Protein AF-A0A349DTR2-F1 (afdb_monomer)

pLDDT: mean 86.49, std 11.08, range [47.5, 97.25]

Sequence (179 aa):
MPYFCAQIISPNYLDILLISGIIHCVIIAALLLWTGQKGWESRLLSLAIFLFGLHQTWNILYDLNFNQVYPFLFKIPFSYNLAIGPLLFFYVQGITNIRFTWHLKDWIHFLPVLIAFVVQLVIHNFTPINSQDYKSPIYVFFVAGELLLTILSIAFYLQKAIRLVAQHDQWVLGNYSYT

Radius of gyration: 20.02 Å; Cα contacts (8 Å, |Δi|>4): 169; chains: 1; bounding box: 58×29×59 Å

Solvent-accessible surface area (backbone atoms only — not comparable to full-atom values): 9720 Å² total; per-residue (Å²): 124,78,75,63,66,73,64,42,54,81,76,51,75,66,48,53,53,50,53,52,50,31,52,50,24,47,52,51,20,52,45,32,62,68,72,34,66,94,55,67,29,35,49,31,46,18,49,40,38,33,46,54,25,48,34,52,46,53,60,50,39,55,73,32,35,40,53,78,79,44,38,74,65,65,38,56,75,48,76,52,65,52,45,44,18,53,28,53,27,51,22,47,44,37,75,63,31,93,82,62,72,95,52,81,73,63,55,60,71,45,46,67,37,53,52,53,45,51,52,45,35,48,54,40,65,76,44,61,82,87,53,67,58,83,72,35,69,67,48,46,52,47,52,54,51,51,50,53,51,23,52,53,39,32,53,57,27,49,55,52,33,53,53,49,52,56,53,38,53,53,51,50,51,75,75,62,72,86,124

Structure (mmCIF, N/CA/C/O backbone):
data_AF-A0A349DTR2-F1
#
_entry.id   AF-A0A349DTR2-F1
#
loop_
_atom_site.group_PDB
_atom_site.id
_atom_site.type_symbol
_atom_site.label_atom_id
_atom_site.label_alt_id
_atom_site.label_comp_id
_atom_site.label_asym_id
_atom_site.label_entity_id
_atom_site.label_seq_id
_atom_site.pdbx_PDB_ins_code
_atom_site.Cartn_x
_atom_site.Cartn_y
_atom_site.Cartn_z
_atom_site.occupancy
_atom_site.B_iso_or_equiv
_atom_site.auth_seq_id
_atom_site.auth_comp_id
_atom_site.auth_asym_id
_atom_site.auth_atom_id
_atom_site.pdbx_PDB_model_num
ATOM 1 N N . MET A 1 1 ? 33.549 -7.109 -10.462 1.00 48.16 1 MET A N 1
ATOM 2 C CA . MET A 1 1 ? 32.836 -6.206 -9.532 1.00 48.16 1 MET A CA 1
ATOM 3 C C . MET A 1 1 ? 32.926 -4.693 -9.818 1.00 48.16 1 MET A C 1
ATOM 5 O O . MET A 1 1 ? 32.089 -4.010 -9.251 1.00 48.16 1 MET A O 1
ATOM 9 N N . PRO A 1 2 ? 33.789 -4.123 -10.697 1.00 47.50 2 PRO A N 1
ATOM 10 C CA . PRO A 1 2 ? 33.757 -2.670 -10.956 1.00 47.50 2 PRO A CA 1
ATOM 11 C C . PRO A 1 2 ? 32.678 -2.237 -11.973 1.00 47.50 2 PRO A C 1
ATOM 13 O O . PRO A 1 2 ? 32.292 -1.078 -11.999 1.00 47.50 2 PRO A O 1
ATOM 16 N N . TYR A 1 3 ? 32.136 -3.167 -12.768 1.00 48.16 3 TYR A N 1
ATOM 17 C CA . TYR A 1 3 ? 31.076 -2.890 -13.753 1.00 48.16 3 TYR A CA 1
ATOM 18 C C . TYR A 1 3 ? 29.667 -2.760 -13.150 1.00 48.16 3 TYR A C 1
ATOM 20 O O . TYR A 1 3 ? 28.740 -2.373 -13.849 1.00 48.16 3 TYR A O 1
ATOM 28 N N . PHE A 1 4 ? 29.503 -3.087 -11.864 1.00 50.97 4 PHE A N 1
ATOM 29 C CA . PHE A 1 4 ? 28.204 -3.098 -11.188 1.00 50.97 4 PHE A CA 1
ATOM 30 C C . PHE A 1 4 ? 27.721 -1.684 -10.829 1.00 50.97 4 PHE A C 1
ATOM 32 O O . PHE A 1 4 ? 26.583 -1.327 -11.104 1.00 50.97 4 PHE A O 1
ATOM 39 N N . CYS A 1 5 ? 28.615 -0.845 -10.294 1.00 52.16 5 CYS A N 1
ATOM 40 C CA . CYS A 1 5 ? 28.292 0.544 -9.957 1.00 52.16 5 CYS A CA 1
ATOM 41 C C . CYS A 1 5 ? 28.292 1.486 -11.171 1.00 52.16 5 CYS A C 1
ATOM 43 O O . CYS A 1 5 ? 27.835 2.612 -11.050 1.00 52.16 5 CYS A O 1
ATOM 45 N N . ALA A 1 6 ? 28.804 1.054 -12.32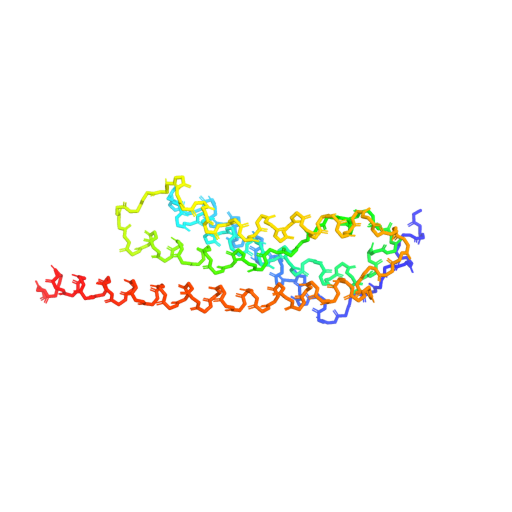9 1.00 56.78 6 ALA A N 1
ATOM 46 C CA . ALA A 1 6 ? 28.905 1.905 -13.517 1.00 56.78 6 ALA A CA 1
ATOM 47 C C . ALA A 1 6 ? 27.564 2.094 -14.256 1.00 56.78 6 ALA A C 1
ATOM 49 O O . ALA A 1 6 ? 27.445 3.011 -15.062 1.00 56.78 6 ALA A O 1
ATOM 50 N N . GLN A 1 7 ? 26.575 1.227 -14.006 1.00 60.22 7 GLN A N 1
ATOM 51 C CA . GLN A 1 7 ? 25.249 1.283 -14.641 1.00 60.22 7 GLN A CA 1
ATOM 52 C C . GLN A 1 7 ? 24.162 1.889 -13.739 1.00 60.22 7 GLN A C 1
ATOM 54 O O . GLN A 1 7 ? 23.104 2.267 -14.234 1.00 60.22 7 GLN A O 1
ATOM 59 N N . ILE A 1 8 ? 24.424 1.996 -12.432 1.00 68.12 8 ILE A N 1
ATOM 60 C CA . ILE A 1 8 ? 23.515 2.609 -11.460 1.00 68.12 8 ILE A CA 1
ATOM 61 C C . ILE A 1 8 ? 23.819 4.106 -11.412 1.00 68.12 8 ILE A C 1
ATOM 63 O O . ILE A 1 8 ? 24.964 4.507 -11.203 1.00 68.12 8 ILE A O 1
ATOM 67 N N . ILE A 1 9 ? 22.797 4.936 -11.612 1.00 75.44 9 ILE A N 1
ATOM 68 C CA . ILE A 1 9 ? 22.945 6.393 -11.524 1.00 75.44 9 ILE A CA 1
ATOM 69 C C . ILE A 1 9 ? 23.138 6.791 -10.055 1.00 75.44 9 ILE A C 1
ATOM 71 O O . ILE A 1 9 ? 22.528 6.215 -9.155 1.00 75.44 9 ILE A O 1
ATOM 75 N N . SER A 1 10 ? 23.995 7.782 -9.797 1.00 80.69 10 SER A N 1
ATOM 76 C CA . SER A 1 10 ? 24.119 8.372 -8.463 1.00 80.69 10 SER A CA 1
ATOM 77 C C . SER A 1 10 ? 22.795 9.030 -8.049 1.00 80.69 10 SER A C 1
ATOM 79 O O . SER A 1 10 ? 22.304 9.865 -8.813 1.00 80.69 10 SER A O 1
ATOM 81 N N . PRO A 1 11 ? 22.249 8.726 -6.859 1.00 83.44 11 PRO A N 1
ATOM 82 C CA . PRO A 1 11 ? 20.949 9.237 -6.442 1.00 83.44 11 PRO A CA 1
ATOM 83 C C . PRO A 1 11 ? 20.949 10.764 -6.396 1.00 83.44 11 PRO A C 1
ATOM 85 O O . PRO A 1 11 ? 21.876 11.390 -5.871 1.00 83.44 11 PRO A O 1
ATOM 88 N N . ASN A 1 12 ? 19.897 11.361 -6.943 1.00 88.50 12 ASN A N 1
ATOM 89 C CA . ASN A 1 12 ? 19.659 12.793 -6.850 1.00 88.50 12 ASN A CA 1
ATOM 90 C C . ASN A 1 12 ? 19.052 13.152 -5.471 1.00 88.50 12 ASN A C 1
ATOM 92 O O . ASN A 1 12 ? 18.803 12.296 -4.621 1.00 88.50 12 ASN A O 1
ATOM 96 N N . TYR A 1 13 ? 18.822 14.442 -5.211 1.00 89.94 13 TYR A N 1
ATOM 97 C CA . TYR A 1 13 ? 18.253 14.880 -3.929 1.00 89.94 13 TYR A CA 1
ATOM 98 C C . TYR A 1 13 ? 16.858 14.287 -3.657 1.00 89.94 13 TYR A C 1
ATOM 100 O O . TYR A 1 13 ? 16.551 13.922 -2.522 1.00 89.94 13 TYR A O 1
ATOM 108 N N . LEU A 1 14 ? 16.025 14.161 -4.693 1.00 89.12 14 LEU A N 1
ATOM 109 C CA . LEU A 1 14 ? 14.683 13.594 -4.593 1.00 89.12 14 LEU A CA 1
ATOM 110 C C . LEU A 1 14 ? 14.737 12.091 -4.285 1.00 89.12 14 LEU A C 1
ATOM 112 O O . LEU A 1 14 ? 13.991 11.636 -3.421 1.00 89.12 14 LEU A O 1
ATOM 116 N N . ASP A 1 15 ? 15.670 11.349 -4.881 1.00 90.25 15 ASP A N 1
ATOM 117 C CA . ASP A 1 15 ? 15.902 9.934 -4.567 1.00 90.25 15 ASP A CA 1
ATOM 118 C C . ASP A 1 15 ? 16.259 9.738 -3.102 1.00 90.25 15 ASP A C 1
ATOM 120 O O . ASP A 1 15 ? 15.704 8.869 -2.435 1.00 90.25 15 ASP A O 1
ATOM 124 N N . ILE A 1 16 ? 17.153 10.571 -2.564 1.00 91.81 16 ILE A N 1
ATOM 125 C CA . ILE A 1 16 ? 17.555 10.494 -1.155 1.00 91.81 16 ILE A CA 1
ATOM 126 C C . ILE A 1 16 ? 16.345 10.730 -0.240 1.00 91.81 16 ILE A C 1
ATOM 128 O O . ILE A 1 16 ? 16.169 10.008 0.748 1.00 91.81 16 ILE A O 1
ATOM 132 N N . LEU A 1 17 ? 15.486 11.700 -0.573 1.00 92.19 17 LEU A N 1
ATOM 133 C CA . LEU A 1 17 ? 14.246 11.944 0.166 1.00 92.19 17 LEU A CA 1
ATOM 134 C C . LEU A 1 17 ? 13.289 10.750 0.087 1.00 92.19 17 LEU A C 1
ATOM 136 O O . LEU A 1 17 ? 12.743 10.344 1.115 1.00 92.19 17 LEU A O 1
ATOM 140 N N . LEU A 1 18 ? 13.103 10.164 -1.098 1.00 92.06 18 LEU A N 1
ATOM 141 C CA . LEU A 1 18 ? 12.231 9.003 -1.280 1.00 92.06 18 LEU A CA 1
ATOM 142 C C . LEU A 1 18 ? 12.768 7.770 -0.544 1.00 92.06 18 LEU A C 1
ATOM 144 O O . LEU A 1 18 ? 12.001 7.107 0.153 1.00 92.06 18 LEU A O 1
ATOM 148 N N . ILE A 1 19 ? 14.074 7.494 -0.621 1.00 93.62 19 ILE A N 1
ATOM 149 C CA . ILE A 1 19 ? 14.727 6.393 0.106 1.00 93.62 19 ILE A CA 1
ATOM 150 C C . ILE A 1 19 ? 14.505 6.575 1.608 1.00 93.62 19 ILE A C 1
ATOM 152 O O . ILE A 1 19 ? 14.069 5.644 2.287 1.00 93.62 19 ILE A O 1
ATOM 156 N N . SER A 1 20 ? 14.748 7.782 2.127 1.00 94.62 20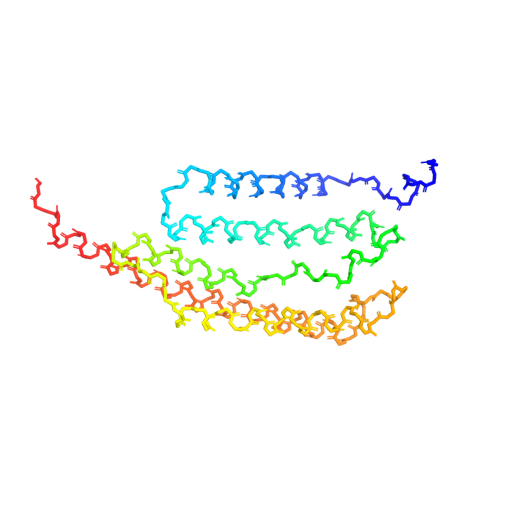 SER A N 1
ATOM 157 C CA . SER A 1 20 ? 14.486 8.105 3.531 1.00 94.62 20 SER A CA 1
ATOM 158 C C . SER A 1 20 ? 13.018 7.864 3.893 1.00 94.62 20 SER A C 1
ATOM 160 O O . SER A 1 20 ? 12.729 7.214 4.898 1.00 94.62 20 SER A O 1
ATOM 162 N N . GLY A 1 21 ? 12.076 8.308 3.057 1.00 95.00 21 GLY A N 1
ATOM 163 C CA . GLY A 1 21 ? 10.642 8.087 3.260 1.00 95.00 21 GLY A CA 1
ATOM 164 C C . GLY A 1 21 ? 10.256 6.605 3.310 1.00 95.00 21 GLY A C 1
ATOM 165 O O . GLY A 1 21 ? 9.510 6.196 4.200 1.00 95.00 21 GLY A O 1
ATOM 166 N N . ILE A 1 22 ? 10.803 5.779 2.415 1.00 95.19 22 ILE A N 1
ATOM 167 C CA . ILE A 1 22 ? 10.574 4.325 2.413 1.00 95.19 22 ILE A CA 1
ATOM 168 C C . ILE A 1 22 ? 11.113 3.692 3.693 1.00 95.19 22 ILE A C 1
ATOM 170 O O . ILE A 1 22 ? 10.409 2.900 4.319 1.00 95.19 22 ILE A O 1
ATOM 174 N N . ILE A 1 23 ? 12.322 4.071 4.119 1.00 96.12 23 ILE A N 1
ATOM 175 C CA . ILE A 1 23 ? 12.911 3.588 5.375 1.00 96.12 23 ILE A CA 1
ATOM 176 C C . ILE A 1 23 ? 11.986 3.920 6.553 1.00 96.12 23 ILE A C 1
ATOM 178 O O . ILE A 1 23 ? 11.682 3.036 7.354 1.00 96.12 23 ILE A O 1
ATOM 182 N N . HIS A 1 24 ? 11.466 5.149 6.629 1.00 96.12 24 HIS A N 1
ATOM 183 C CA . HIS A 1 24 ? 10.505 5.533 7.668 1.00 96.12 24 HIS A CA 1
ATOM 184 C C . HIS A 1 24 ? 9.217 4.705 7.603 1.00 96.12 24 HIS A C 1
ATOM 186 O O . HIS A 1 24 ? 8.746 4.246 8.642 1.00 96.12 24 HIS A O 1
ATOM 192 N N . CYS A 1 25 ? 8.669 4.456 6.409 1.00 95.88 25 CYS A N 1
ATOM 193 C CA . CYS A 1 25 ? 7.479 3.615 6.250 1.00 95.88 25 CYS A CA 1
ATOM 194 C C . CYS A 1 25 ? 7.719 2.198 6.785 1.00 95.88 25 CYS A C 1
ATOM 196 O O . CYS A 1 25 ? 6.901 1.681 7.543 1.00 95.88 25 CYS A O 1
ATOM 198 N N . VAL A 1 26 ? 8.855 1.584 6.442 1.00 95.75 26 VAL A N 1
ATOM 199 C CA . VAL A 1 26 ? 9.213 0.233 6.904 1.00 95.75 26 VAL A CA 1
ATOM 200 C C . VAL A 1 26 ? 9.402 0.201 8.419 1.00 95.75 26 VAL A C 1
ATOM 202 O O . VAL A 1 26 ? 8.868 -0.691 9.076 1.00 95.75 26 VAL A O 1
ATOM 205 N N . ILE A 1 27 ? 10.107 1.183 8.988 1.00 96.38 27 ILE A N 1
ATOM 206 C CA . ILE A 1 27 ? 10.320 1.276 10.439 1.00 96.38 27 ILE A CA 1
ATOM 207 C C . ILE A 1 27 ? 8.985 1.433 11.167 1.00 96.38 27 ILE A C 1
ATOM 209 O O . ILE A 1 27 ? 8.715 0.689 12.105 1.00 96.38 27 ILE A O 1
ATOM 213 N N . ILE A 1 28 ? 8.127 2.358 10.732 1.00 94.81 28 ILE A N 1
ATOM 214 C CA . ILE A 1 28 ? 6.824 2.603 11.364 1.00 94.81 28 ILE A CA 1
ATOM 215 C C . ILE A 1 28 ? 5.930 1.366 11.250 1.00 94.81 28 ILE A C 1
ATOM 217 O O . ILE A 1 28 ? 5.320 0.964 12.240 1.00 94.81 28 ILE A O 1
ATOM 221 N N . ALA A 1 29 ? 5.880 0.727 10.080 1.00 94.94 29 ALA A N 1
ATOM 222 C CA . ALA A 1 29 ? 5.120 -0.502 9.885 1.00 94.94 29 ALA A CA 1
ATOM 223 C C . ALA A 1 29 ? 5.615 -1.631 10.808 1.00 94.94 29 ALA A C 1
ATOM 225 O O . ALA A 1 29 ? 4.801 -2.301 11.448 1.00 94.94 29 ALA A O 1
ATOM 226 N N . ALA A 1 30 ? 6.933 -1.813 10.930 1.00 94.56 30 ALA A N 1
ATOM 227 C CA . ALA A 1 30 ? 7.531 -2.810 11.815 1.00 94.56 30 ALA A CA 1
ATOM 228 C C . ALA A 1 30 ? 7.257 -2.507 13.295 1.00 94.56 30 ALA A C 1
ATOM 230 O O . ALA A 1 30 ? 6.870 -3.404 14.046 1.00 94.56 30 ALA A O 1
ATOM 231 N N . LEU A 1 31 ? 7.394 -1.243 13.705 1.00 93.31 31 LEU A N 1
ATOM 232 C CA . LEU A 1 31 ? 7.072 -0.801 15.059 1.00 93.31 31 LEU A CA 1
ATOM 233 C C . LEU A 1 31 ? 5.603 -1.063 15.379 1.00 93.31 31 LEU A C 1
ATOM 235 O O . LEU A 1 31 ? 5.333 -1.682 16.396 1.00 93.31 31 LEU A O 1
ATOM 239 N N . LEU A 1 32 ? 4.666 -0.695 14.501 1.00 91.81 32 LEU A N 1
ATOM 240 C CA . LEU A 1 32 ? 3.233 -0.959 14.686 1.00 91.81 32 LEU A CA 1
ATOM 241 C C . LEU A 1 32 ? 2.906 -2.451 14.821 1.00 91.81 32 LEU A C 1
ATOM 243 O O . LEU A 1 32 ? 1.992 -2.801 15.563 1.00 91.81 32 LEU A O 1
ATOM 247 N N . LEU A 1 33 ? 3.635 -3.337 14.135 1.00 90.94 33 LEU A N 1
ATOM 248 C CA . LEU A 1 33 ? 3.446 -4.786 14.281 1.00 90.94 33 LEU A CA 1
ATOM 249 C C . LEU A 1 33 ? 4.002 -5.325 15.597 1.00 90.94 33 LEU A C 1
ATOM 251 O O . LEU A 1 33 ? 3.454 -6.287 16.132 1.00 90.94 33 LEU A O 1
ATOM 255 N N . TRP A 1 34 ? 5.079 -4.729 16.108 1.00 89.62 34 TRP A N 1
ATOM 256 C CA . TRP A 1 34 ? 5.699 -5.153 17.360 1.00 89.62 34 TRP A CA 1
ATOM 257 C C . TRP A 1 34 ? 4.969 -4.568 18.575 1.00 89.62 34 TRP A C 1
ATOM 259 O O . TRP A 1 34 ? 4.612 -5.296 19.499 1.00 89.62 34 TRP A O 1
ATOM 269 N N . THR A 1 35 ? 4.750 -3.256 18.589 1.00 85.38 35 THR A N 1
ATOM 270 C CA . THR A 1 35 ? 4.208 -2.513 19.734 1.00 85.38 35 THR A CA 1
ATOM 271 C C . THR A 1 35 ? 2.690 -2.418 19.725 1.00 85.38 35 THR A C 1
ATOM 273 O O . THR A 1 35 ? 2.099 -2.133 20.767 1.00 85.38 35 THR A O 1
ATOM 276 N N . GLY A 1 36 ? 2.052 -2.650 18.574 1.00 69.56 36 GLY A N 1
ATOM 277 C CA . GLY A 1 36 ? 0.604 -2.611 18.450 1.00 69.56 36 GLY A CA 1
ATOM 278 C C . GLY A 1 36 ? -0.059 -3.582 19.418 1.00 69.56 36 GLY A C 1
ATOM 279 O O . GLY A 1 36 ? 0.395 -4.715 19.610 1.00 69.56 36 GLY A O 1
ATOM 280 N N . GLN A 1 37 ? -1.172 -3.150 20.015 1.00 68.12 37 GLN A N 1
ATOM 281 C CA . GLN A 1 37 ? -2.067 -4.096 20.671 1.00 68.12 37 GLN A CA 1
ATOM 282 C C . GLN A 1 37 ? -2.419 -5.186 19.646 1.00 68.12 37 GLN A C 1
ATOM 284 O O . GLN A 1 37 ? -2.544 -4.905 18.456 1.00 68.12 37 GLN A O 1
ATOM 289 N N . LYS A 1 38 ? -2.517 -6.452 20.076 1.00 69.31 38 LYS A N 1
ATOM 290 C CA . LYS A 1 38 ? -2.596 -7.631 19.181 1.00 69.31 38 LYS A CA 1
ATOM 291 C C . LYS A 1 38 ? -3.837 -7.675 18.259 1.00 69.31 38 LYS A C 1
ATOM 293 O O . LYS A 1 38 ? -4.057 -8.707 17.620 1.00 69.31 38 LYS A O 1
ATOM 298 N N . GLY A 1 39 ? -4.635 -6.611 18.203 1.00 82.75 39 GLY A N 1
ATOM 299 C CA . GLY A 1 39 ? -5.815 -6.470 17.367 1.00 82.75 39 GLY A CA 1
ATOM 300 C C . GLY A 1 39 ? -5.510 -6.316 15.876 1.00 82.75 39 GLY A C 1
ATOM 301 O O . GLY A 1 39 ? -4.362 -6.239 15.423 1.00 82.75 39 GLY A O 1
ATOM 302 N N . TRP A 1 40 ? -6.580 -6.344 15.087 1.00 85.75 40 TRP A N 1
ATOM 303 C CA . TRP A 1 40 ? -6.514 -6.287 13.627 1.00 85.75 40 TRP A CA 1
ATOM 304 C C . TRP A 1 40 ? -6.224 -4.873 13.126 1.00 85.75 40 TRP A C 1
ATOM 306 O O . TRP A 1 40 ? -5.548 -4.710 12.117 1.00 85.75 40 TRP A O 1
ATOM 316 N N . GLU A 1 41 ? -6.650 -3.854 13.860 1.00 88.38 41 GLU A N 1
ATOM 317 C CA . GLU A 1 41 ? -6.465 -2.438 13.565 1.00 88.38 41 GLU A CA 1
ATOM 318 C C . GLU A 1 41 ? -4.989 -2.062 13.371 1.00 88.38 41 GLU A C 1
ATOM 320 O O . GLU A 1 41 ? -4.622 -1.551 12.311 1.00 88.38 41 GLU A O 1
ATOM 325 N N . SER A 1 42 ? -4.106 -2.388 14.323 1.00 88.94 42 SER A N 1
ATOM 326 C CA . SER A 1 42 ? -2.674 -2.078 14.206 1.00 88.94 42 SER A CA 1
ATOM 327 C C . SER A 1 42 ? -2.015 -2.817 13.039 1.00 88.94 42 SER A C 1
ATOM 329 O O . SER A 1 42 ? -1.147 -2.262 12.364 1.00 88.94 42 SER A O 1
ATOM 331 N N . ARG A 1 43 ? -2.462 -4.046 12.747 1.00 91.00 43 ARG A N 1
ATOM 332 C CA . ARG A 1 43 ? -1.961 -4.842 11.615 1.00 91.00 43 ARG A CA 1
ATOM 333 C C . ARG A 1 43 ? -2.381 -4.251 10.273 1.00 91.00 43 ARG A C 1
ATOM 335 O O . ARG A 1 43 ? -1.565 -4.198 9.360 1.00 91.00 43 ARG A O 1
ATOM 342 N N . LEU A 1 44 ? -3.625 -3.789 10.158 1.00 92.31 44 LEU A N 1
ATOM 343 C CA . LEU A 1 44 ? -4.160 -3.183 8.937 1.00 92.31 44 LEU A CA 1
ATOM 344 C C . LEU A 1 44 ? -3.482 -1.849 8.630 1.00 92.31 44 LEU A C 1
ATOM 346 O O . LEU A 1 44 ? -3.101 -1.611 7.485 1.00 92.31 44 LEU A O 1
ATOM 350 N N . LEU A 1 45 ? -3.275 -1.011 9.651 1.00 93.44 45 LEU A N 1
ATOM 351 C CA . LEU A 1 45 ? -2.549 0.247 9.488 1.00 93.44 45 LEU A CA 1
ATOM 352 C C . LEU A 1 45 ? -1.085 0.004 9.115 1.00 93.44 45 LEU A C 1
ATOM 354 O O . LEU A 1 45 ? -0.576 0.638 8.193 1.00 93.44 45 LEU A O 1
ATOM 358 N N . SER A 1 46 ? -0.419 -0.938 9.790 1.00 94.44 46 SER A N 1
ATOM 359 C CA . SER A 1 46 ? 0.947 -1.322 9.433 1.00 94.44 46 SER A CA 1
ATOM 360 C C . SER A 1 46 ? 1.035 -1.789 7.980 1.00 94.44 46 SER A C 1
ATOM 362 O O . SER A 1 46 ? 1.889 -1.314 7.232 1.00 94.44 46 SER A O 1
ATOM 364 N N . LEU A 1 47 ? 0.109 -2.652 7.550 1.00 94.31 47 LEU A N 1
ATOM 365 C CA . LEU A 1 47 ? 0.060 -3.133 6.176 1.00 94.31 47 LEU A CA 1
ATOM 366 C C . LEU A 1 47 ? -0.158 -1.985 5.181 1.00 94.31 47 LEU A C 1
ATOM 368 O O . LEU A 1 47 ? 0.517 -1.950 4.159 1.00 94.31 47 LEU A O 1
ATOM 372 N N . ALA A 1 48 ? -1.032 -1.020 5.478 1.00 93.75 48 ALA A N 1
ATOM 373 C CA . ALA A 1 48 ? -1.237 0.151 4.622 1.00 93.75 48 ALA A CA 1
ATOM 374 C C . ALA A 1 48 ? 0.048 0.976 4.448 1.00 93.75 48 ALA A C 1
ATOM 376 O O . ALA A 1 48 ? 0.418 1.313 3.323 1.00 93.75 48 ALA A O 1
ATOM 377 N N . ILE A 1 49 ? 0.749 1.262 5.550 1.00 94.56 49 ILE A N 1
ATOM 378 C CA . ILE A 1 49 ? 2.006 2.026 5.539 1.00 94.56 49 ILE A CA 1
ATOM 379 C C . ILE A 1 49 ? 3.098 1.255 4.791 1.00 94.56 49 ILE A C 1
ATOM 381 O O . ILE A 1 49 ? 3.823 1.828 3.977 1.00 94.56 49 ILE A O 1
ATOM 385 N N . PHE A 1 50 ? 3.191 -0.054 5.024 1.00 94.62 50 PHE A N 1
ATOM 386 C CA . PHE A 1 50 ? 4.149 -0.911 4.338 1.00 94.62 50 PHE A CA 1
ATOM 387 C C . PHE A 1 50 ? 3.896 -0.952 2.830 1.00 94.62 50 PHE A C 1
ATOM 389 O O . PHE A 1 50 ? 4.825 -0.739 2.057 1.00 94.62 50 PHE A O 1
ATOM 396 N N . LEU A 1 51 ? 2.647 -1.164 2.399 1.00 93.25 51 LEU A N 1
ATOM 397 C CA . LEU A 1 51 ? 2.286 -1.184 0.979 1.00 93.25 51 LEU A CA 1
ATOM 398 C C . LEU A 1 51 ? 2.539 0.166 0.301 1.00 93.25 51 LEU A C 1
ATOM 400 O O . LEU A 1 51 ? 2.968 0.191 -0.851 1.00 93.25 51 LEU A O 1
ATOM 404 N N . PHE A 1 52 ? 2.337 1.279 1.012 1.00 91.50 52 PHE A N 1
ATOM 405 C CA . PHE A 1 52 ? 2.687 2.604 0.505 1.00 91.50 52 PHE A CA 1
ATOM 406 C C . PHE A 1 52 ? 4.198 2.741 0.264 1.00 91.50 52 PHE A C 1
ATOM 408 O O . PHE A 1 52 ? 4.609 3.129 -0.828 1.00 91.50 52 PHE A O 1
ATOM 415 N N . GLY A 1 53 ? 5.038 2.365 1.236 1.00 92.50 53 GLY A N 1
ATOM 416 C CA . GLY A 1 53 ? 6.499 2.375 1.066 1.00 92.50 53 GLY A CA 1
ATOM 417 C C . GLY A 1 53 ? 6.979 1.408 -0.025 1.00 92.50 53 GLY A C 1
ATOM 418 O O . GLY A 1 53 ? 7.856 1.736 -0.827 1.00 92.50 53 GLY A O 1
ATOM 419 N N . LEU A 1 54 ? 6.351 0.235 -0.110 1.00 91.06 54 LEU A N 1
ATOM 420 C CA . LEU A 1 54 ? 6.624 -0.766 -1.136 1.00 91.06 54 LEU A CA 1
ATOM 421 C C . LEU A 1 54 ? 6.313 -0.231 -2.542 1.00 91.06 54 LEU A C 1
ATOM 423 O O . LEU A 1 54 ? 7.110 -0.424 -3.455 1.00 91.06 54 LEU A O 1
ATOM 427 N N . HIS A 1 55 ? 5.214 0.511 -2.704 1.00 89.69 55 HIS A N 1
ATOM 428 C CA . HIS A 1 55 ? 4.878 1.163 -3.968 1.00 89.69 55 HIS A CA 1
ATOM 429 C C . HIS A 1 55 ? 5.930 2.195 -4.390 1.00 89.69 55 HIS A C 1
ATOM 431 O O . HIS A 1 55 ? 6.355 2.204 -5.545 1.00 89.69 55 HIS A O 1
ATOM 437 N N . GLN A 1 56 ? 6.422 3.011 -3.452 1.00 89.88 56 GLN A N 1
ATOM 438 C CA . GLN A 1 56 ? 7.464 4.000 -3.755 1.00 89.88 56 GLN A CA 1
ATOM 439 C C . GLN A 1 56 ? 8.803 3.366 -4.144 1.00 89.88 56 GLN A C 1
ATOM 441 O O . GLN A 1 56 ? 9.579 3.978 -4.877 1.00 89.88 56 GLN A O 1
ATOM 446 N N . THR A 1 57 ? 9.062 2.127 -3.715 1.00 89.31 57 THR A N 1
ATOM 447 C CA . THR A 1 57 ? 10.290 1.400 -4.075 1.00 89.31 57 THR A CA 1
ATOM 448 C C . THR A 1 57 ? 10.417 1.259 -5.592 1.00 89.31 57 THR A C 1
ATOM 450 O O . THR A 1 57 ? 11.506 1.408 -6.135 1.00 89.31 57 THR A O 1
ATOM 453 N N . TRP A 1 58 ? 9.301 1.060 -6.296 1.00 86.00 58 TRP A N 1
ATOM 454 C CA . TRP A 1 58 ? 9.281 0.950 -7.753 1.00 86.00 58 TRP A CA 1
ATOM 455 C C . TRP A 1 58 ? 9.806 2.202 -8.463 1.00 86.00 58 TRP A C 1
ATOM 457 O O . TRP A 1 58 ? 10.597 2.094 -9.399 1.00 86.00 58 TRP A O 1
ATOM 467 N N . ASN A 1 59 ? 9.406 3.384 -7.985 1.00 83.69 59 ASN A N 1
ATOM 468 C CA . ASN A 1 59 ? 9.814 4.665 -8.562 1.00 83.69 59 ASN A CA 1
ATOM 469 C C . ASN A 1 59 ? 11.333 4.854 -8.454 1.00 83.69 59 ASN A C 1
ATOM 471 O O . ASN A 1 59 ? 11.980 5.208 -9.434 1.00 83.69 59 ASN A O 1
ATOM 475 N N . ILE A 1 60 ? 11.906 4.521 -7.294 1.00 88.56 60 ILE A N 1
ATOM 476 C CA . ILE A 1 60 ? 13.351 4.633 -7.047 1.00 88.56 60 ILE A CA 1
ATOM 477 C C . ILE A 1 60 ? 14.136 3.608 -7.862 1.00 88.56 60 ILE A C 1
ATOM 479 O O . ILE A 1 60 ? 15.174 3.930 -8.435 1.00 88.56 60 ILE A O 1
ATOM 483 N N . LEU A 1 61 ? 13.656 2.363 -7.938 1.00 87.38 61 LEU A N 1
ATOM 484 C CA . LEU A 1 61 ? 14.336 1.334 -8.722 1.00 87.38 61 LEU A CA 1
ATOM 485 C C . LEU A 1 61 ? 14.406 1.723 -10.209 1.00 87.38 61 LEU A C 1
ATOM 487 O O . LEU A 1 61 ? 15.424 1.472 -10.855 1.00 87.38 61 LEU A O 1
ATOM 491 N N . TYR A 1 62 ? 13.363 2.357 -10.750 1.00 82.69 62 TYR A N 1
ATOM 492 C CA . TYR A 1 62 ? 13.414 2.898 -12.107 1.00 82.69 62 TYR A CA 1
ATOM 493 C C . TYR A 1 62 ? 14.372 4.089 -12.241 1.00 82.69 62 TYR A C 1
ATOM 495 O O . TYR A 1 62 ? 15.161 4.088 -13.185 1.00 82.69 62 TYR A O 1
ATOM 503 N N . ASP A 1 63 ? 14.349 5.060 -11.319 1.00 85.31 63 ASP A N 1
ATOM 504 C CA . ASP A 1 63 ? 15.206 6.260 -11.419 1.00 85.31 63 ASP A CA 1
ATOM 505 C C . ASP A 1 63 ? 16.703 5.910 -11.329 1.00 85.31 63 ASP A C 1
ATOM 507 O O . ASP A 1 63 ? 17.539 6.431 -12.068 1.00 85.31 63 ASP A O 1
ATOM 511 N N . LEU A 1 64 ? 17.043 4.908 -10.514 1.00 86.62 64 LEU A N 1
ATOM 512 C CA . LEU A 1 64 ? 18.413 4.410 -10.354 1.00 86.62 64 LEU A CA 1
ATOM 513 C C . LEU A 1 64 ? 18.864 3.429 -11.456 1.00 86.62 64 LEU A C 1
ATOM 515 O O . LEU A 1 64 ? 19.949 2.855 -11.347 1.00 86.62 64 LEU A O 1
ATOM 519 N N . ASN A 1 65 ? 18.068 3.217 -12.512 1.00 85.12 65 ASN A N 1
ATOM 520 C CA . ASN A 1 65 ? 18.320 2.245 -13.589 1.00 85.12 65 ASN A CA 1
ATOM 521 C C . ASN A 1 65 ? 18.510 0.787 -13.119 1.00 85.12 65 ASN A C 1
ATOM 523 O O . ASN A 1 65 ? 19.156 -0.024 -13.793 1.00 85.12 65 ASN A O 1
ATOM 527 N N . PHE A 1 66 ? 17.904 0.394 -11.992 1.00 85.25 66 PHE A N 1
ATOM 528 C CA . PHE A 1 66 ? 17.965 -1.002 -11.533 1.00 85.25 66 PHE A CA 1
ATOM 529 C C . PHE A 1 66 ? 17.298 -1.968 -12.515 1.00 85.25 66 PHE A C 1
ATOM 531 O O . PHE A 1 66 ? 17.616 -3.156 -12.512 1.00 85.25 66 PHE A O 1
ATOM 538 N N . ASN A 1 67 ? 16.412 -1.478 -13.380 1.00 81.12 67 ASN A N 1
ATOM 539 C CA . ASN A 1 67 ? 15.794 -2.260 -14.447 1.00 81.12 67 ASN A CA 1
ATOM 540 C C . ASN A 1 67 ? 16.811 -2.786 -15.465 1.00 81.12 67 ASN A C 1
ATOM 542 O O . ASN A 1 67 ? 16.578 -3.841 -16.040 1.00 81.12 67 ASN A O 1
ATOM 546 N N . GLN A 1 68 ? 17.940 -2.105 -15.670 1.00 81.38 68 GLN A N 1
ATOM 547 C CA . GLN A 1 68 ? 18.985 -2.571 -16.588 1.00 81.38 68 GLN A CA 1
ATOM 548 C C . GLN A 1 68 ? 19.862 -3.655 -15.951 1.00 81.38 68 GLN A C 1
ATOM 550 O O . GLN A 1 68 ? 20.280 -4.597 -16.621 1.00 81.38 68 GLN A O 1
ATOM 555 N N . VAL A 1 69 ? 20.116 -3.533 -14.646 1.00 84.19 69 VAL A N 1
ATOM 556 C CA . VAL A 1 69 ? 20.998 -4.437 -13.892 1.00 84.19 69 VAL A CA 1
ATOM 557 C C . VAL A 1 69 ? 20.258 -5.705 -13.455 1.00 84.19 69 VAL A C 1
ATOM 559 O O . VAL A 1 69 ? 20.791 -6.811 -13.540 1.00 84.19 69 VAL A O 1
ATOM 562 N N . TYR A 1 70 ? 19.012 -5.553 -13.005 1.00 84.06 70 TYR A N 1
ATOM 563 C CA . TYR A 1 70 ? 18.183 -6.616 -12.441 1.00 84.06 70 TYR A CA 1
ATOM 564 C C . TYR A 1 70 ? 16.772 -6.604 -13.037 1.00 84.06 70 TYR A C 1
ATOM 566 O O . TYR A 1 70 ? 15.785 -6.409 -12.322 1.00 84.06 70 TYR A O 1
ATOM 574 N N . PRO A 1 71 ? 16.633 -6.869 -14.344 1.00 80.44 71 PRO A N 1
ATOM 575 C CA . PRO A 1 71 ? 15.347 -6.749 -15.020 1.00 80.44 71 PRO A CA 1
ATOM 576 C C . PRO A 1 71 ? 14.305 -7.760 -14.508 1.00 80.44 71 PRO A C 1
ATOM 578 O O . PRO A 1 71 ? 13.105 -7.531 -14.612 1.00 80.44 71 PRO A O 1
ATOM 581 N N . PHE A 1 72 ? 14.735 -8.866 -13.887 1.00 81.88 72 PHE A N 1
ATOM 582 C CA . PHE A 1 72 ? 13.818 -9.834 -13.280 1.00 81.88 72 PHE A CA 1
ATOM 583 C C . PHE A 1 72 ? 13.031 -9.263 -12.089 1.00 81.88 72 PHE A C 1
ATOM 585 O O . PHE A 1 72 ? 11.910 -9.711 -11.855 1.00 81.88 72 PHE A O 1
ATOM 592 N N . LEU A 1 73 ? 13.575 -8.281 -11.353 1.00 82.50 73 LEU A N 1
ATOM 593 C CA . LEU A 1 73 ? 12.868 -7.641 -10.235 1.00 82.50 73 LEU A CA 1
ATOM 594 C C . LEU A 1 73 ? 11.626 -6.892 -10.725 1.00 82.50 73 LEU A C 1
ATOM 596 O O . LEU A 1 73 ? 10.627 -6.824 -10.017 1.00 82.50 73 LEU A O 1
ATOM 600 N N . PHE A 1 74 ? 11.662 -6.415 -11.968 1.00 81.25 74 PHE A N 1
ATOM 601 C CA . PHE A 1 74 ? 10.577 -5.669 -12.595 1.00 81.25 74 PHE A CA 1
ATOM 602 C C . PHE A 1 74 ? 9.492 -6.566 -13.201 1.00 81.25 74 PHE A C 1
ATOM 604 O O . PHE A 1 74 ? 8.520 -6.074 -13.761 1.00 81.25 74 PHE A O 1
ATOM 611 N N . LYS A 1 75 ? 9.602 -7.891 -13.048 1.00 82.81 75 LYS A N 1
ATOM 612 C CA . LYS A 1 75 ? 8.494 -8.810 -13.348 1.00 82.81 75 LYS A CA 1
ATOM 613 C C . LYS A 1 75 ? 7.477 -8.914 -12.219 1.00 82.81 75 LYS A C 1
ATOM 615 O O . LYS A 1 75 ? 6.372 -9.414 -12.430 1.00 82.81 75 LYS A O 1
ATOM 620 N N . ILE A 1 76 ? 7.869 -8.506 -11.015 1.00 84.12 76 ILE A N 1
ATOM 621 C CA . ILE A 1 76 ? 7.014 -8.533 -9.836 1.00 84.12 76 ILE A CA 1
ATOM 622 C C . ILE A 1 76 ? 6.348 -7.163 -9.734 1.00 84.12 76 ILE A C 1
ATOM 624 O O . ILE A 1 76 ? 7.056 -6.162 -9.660 1.00 84.12 76 ILE A O 1
ATOM 628 N N . PRO A 1 77 ? 5.011 -7.084 -9.726 1.00 82.38 77 PRO A N 1
ATOM 629 C CA . PRO A 1 77 ? 4.346 -5.810 -9.542 1.00 82.38 77 PRO A CA 1
ATOM 630 C C . PRO A 1 77 ? 4.447 -5.326 -8.093 1.00 82.38 77 PRO A C 1
ATOM 632 O O . PRO A 1 77 ? 4.205 -6.074 -7.143 1.00 82.38 77 PRO A O 1
ATOM 635 N N . PHE A 1 78 ? 4.757 -4.041 -7.935 1.00 78.31 78 PHE A N 1
ATOM 636 C CA . PHE A 1 78 ? 4.816 -3.362 -6.63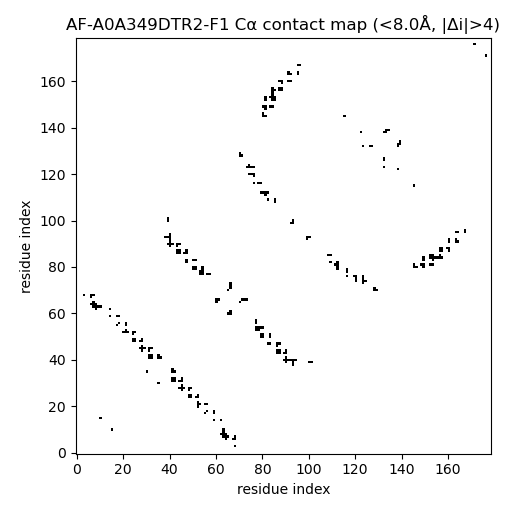7 1.00 78.31 78 PHE A CA 1
ATOM 637 C C . PHE A 1 78 ? 3.690 -2.327 -6.454 1.00 78.31 78 PHE A C 1
ATOM 639 O O . PHE A 1 78 ? 3.729 -1.531 -5.519 1.00 78.31 78 PHE A O 1
ATOM 646 N N . SER A 1 79 ? 2.670 -2.306 -7.323 1.00 80.88 79 SER A N 1
ATOM 647 C CA . SER A 1 79 ? 1.535 -1.385 -7.184 1.00 80.88 79 SER A CA 1
ATOM 648 C C . SER A 1 79 ? 0.376 -2.038 -6.440 1.00 80.88 79 SER A C 1
ATOM 650 O O . SER A 1 79 ? -0.289 -2.938 -6.946 1.00 80.88 79 SER A O 1
ATOM 652 N N . TYR A 1 80 ? 0.125 -1.550 -5.225 1.00 88.69 80 TYR A N 1
ATOM 653 C CA . TYR A 1 80 ? -0.951 -2.019 -4.345 1.00 88.69 80 TYR A CA 1
ATOM 654 C C . TYR A 1 80 ? -1.897 -0.881 -3.944 1.00 88.69 80 TYR A C 1
ATOM 656 O O . TYR A 1 80 ? -2.558 -0.938 -2.908 1.00 88.69 80 TYR A O 1
ATOM 664 N N . ASN A 1 81 ? -1.966 0.168 -4.764 1.00 90.44 81 ASN A N 1
ATOM 665 C CA . ASN A 1 81 ? -2.668 1.414 -4.455 1.00 90.44 81 ASN A CA 1
ATOM 666 C C . ASN A 1 81 ? -4.156 1.207 -4.125 1.00 90.44 81 ASN A C 1
ATOM 668 O O . ASN A 1 81 ? -4.690 1.824 -3.202 1.00 90.44 81 ASN A O 1
ATOM 672 N N . LEU A 1 82 ? -4.809 0.254 -4.796 1.00 93.50 82 LEU A N 1
ATOM 673 C CA . LEU A 1 82 ? -6.205 -0.110 -4.538 1.00 93.50 82 LEU A CA 1
ATOM 674 C C . LEU A 1 82 ? -6.466 -0.639 -3.121 1.00 93.50 82 LEU A C 1
ATOM 676 O O . LEU A 1 82 ? -7.607 -0.574 -2.659 1.00 93.50 82 LEU A O 1
ATOM 680 N N . ALA A 1 83 ? -5.443 -1.149 -2.429 1.00 94.69 83 ALA A N 1
ATOM 681 C CA . ALA A 1 83 ? -5.569 -1.654 -1.065 1.00 94.69 83 ALA A CA 1
ATOM 682 C C . ALA A 1 83 ? -5.670 -0.530 -0.026 1.00 94.69 83 ALA A C 1
ATOM 684 O O . ALA A 1 83 ? -6.207 -0.754 1.057 1.00 94.69 83 ALA A O 1
ATOM 685 N N . ILE A 1 84 ? -5.193 0.679 -0.345 1.00 92.81 84 ILE A N 1
ATOM 686 C CA . ILE A 1 84 ? -5.097 1.792 0.611 1.00 92.81 84 ILE A CA 1
ATOM 687 C C . ILE A 1 84 ? -6.479 2.158 1.168 1.00 92.81 84 ILE A C 1
ATOM 689 O O . ILE A 1 84 ? -6.655 2.227 2.382 1.00 92.81 84 ILE A O 1
ATOM 693 N N . GLY A 1 85 ? -7.477 2.332 0.295 1.00 93.69 85 GLY A N 1
ATOM 694 C CA . GLY A 1 85 ? -8.856 2.651 0.685 1.00 93.69 85 GLY A CA 1
ATOM 695 C C . GLY A 1 85 ? -9.459 1.664 1.700 1.00 93.69 85 GLY A C 1
ATOM 696 O O . GLY A 1 85 ? -9.789 2.080 2.815 1.00 93.69 85 GLY A O 1
ATOM 697 N N . PRO A 1 86 ? -9.600 0.366 1.363 1.00 95.56 86 PRO A N 1
ATOM 698 C CA . PRO A 1 86 ? -10.179 -0.616 2.275 1.00 95.56 86 PRO A CA 1
ATOM 699 C C . PRO A 1 86 ? -9.352 -0.802 3.554 1.00 95.56 86 PRO A C 1
ATOM 701 O O . PRO A 1 86 ? -9.948 -0.913 4.623 1.00 95.56 86 PRO A O 1
ATOM 704 N N . LEU A 1 87 ? -8.011 -0.777 3.494 1.00 95.56 87 LEU A N 1
ATOM 705 C CA . LEU A 1 87 ? -7.174 -0.888 4.699 1.00 95.56 87 LEU A CA 1
ATOM 706 C C . LEU A 1 87 ? -7.426 0.255 5.682 1.00 95.56 87 LEU A C 1
ATOM 708 O O . LEU A 1 87 ? -7.602 -0.000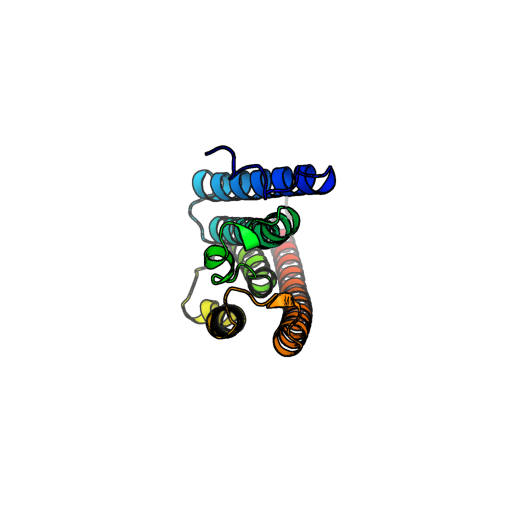 6.873 1.00 95.56 87 LEU A O 1
ATOM 712 N N . LEU A 1 88 ? -7.490 1.496 5.192 1.00 93.50 88 LEU A N 1
ATOM 713 C CA . LEU A 1 88 ? -7.784 2.658 6.031 1.00 93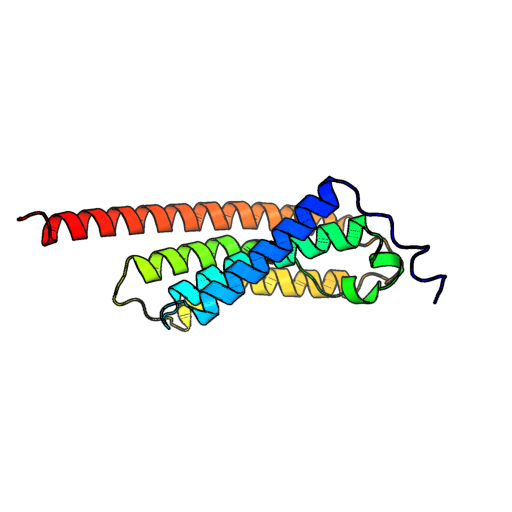.50 88 LEU A CA 1
ATOM 714 C C . LEU A 1 88 ? -9.184 2.573 6.644 1.00 93.50 88 LEU A C 1
ATOM 716 O O . LEU A 1 88 ? -9.350 2.853 7.830 1.00 93.50 88 LEU A O 1
ATOM 720 N N . PHE A 1 89 ? -10.187 2.148 5.873 1.00 95.56 89 PHE A N 1
ATOM 721 C CA . PHE A 1 89 ? -11.540 1.973 6.402 1.00 95.56 89 PHE A CA 1
ATOM 722 C C . PHE A 1 89 ? -11.602 0.919 7.507 1.00 95.56 89 PHE A C 1
ATOM 724 O O . PHE A 1 89 ? -12.152 1.198 8.571 1.00 95.56 89 PHE A O 1
ATOM 731 N N . PHE A 1 90 ? -11.029 -0.267 7.292 1.00 94.88 90 PHE A N 1
ATOM 732 C CA . PHE A 1 90 ? -11.063 -1.320 8.307 1.00 94.88 90 PHE A CA 1
ATOM 733 C C . PHE A 1 90 ? -10.210 -0.989 9.531 1.00 94.88 90 PHE A C 1
ATOM 735 O O . PHE A 1 90 ? -10.564 -1.385 10.639 1.00 94.88 90 PHE A O 1
ATOM 742 N N . TYR A 1 91 ? -9.134 -0.217 9.366 1.00 93.88 91 TYR A N 1
ATOM 743 C CA . TYR A 1 91 ? -8.417 0.364 10.498 1.00 93.88 91 TYR A CA 1
ATOM 744 C C . TYR A 1 91 ? -9.341 1.256 11.340 1.00 93.88 91 TYR A C 1
ATOM 746 O O . TYR A 1 91 ? -9.481 1.025 12.541 1.00 93.88 91 TYR A O 1
ATOM 754 N N . VAL A 1 92 ? -10.027 2.221 10.709 1.00 94.12 92 VAL A N 1
ATOM 755 C CA . VAL A 1 92 ? -10.978 3.111 11.399 1.00 94.12 92 VAL A CA 1
ATOM 756 C C . VAL A 1 92 ? -12.102 2.306 12.050 1.00 94.12 92 VAL A C 1
ATOM 758 O O . VAL A 1 92 ? -12.502 2.595 13.176 1.00 94.12 92 VAL A O 1
ATOM 761 N N . GLN A 1 93 ? -12.584 1.256 11.386 1.00 93.62 93 GLN A N 1
ATOM 762 C CA . GLN A 1 93 ? -13.600 0.370 11.940 1.00 93.62 93 GLN A CA 1
ATOM 763 C C . GLN A 1 93 ? -13.126 -0.386 13.180 1.00 93.62 93 GLN A C 1
ATOM 765 O O . GLN A 1 93 ? -13.882 -0.481 14.144 1.00 93.62 93 GLN A O 1
ATOM 770 N N . GLY A 1 94 ? -11.886 -0.873 13.187 1.00 90.88 94 GLY A N 1
ATOM 771 C CA . GLY A 1 94 ? -11.313 -1.555 14.343 1.00 90.88 94 GLY A CA 1
ATOM 772 C C . GLY A 1 94 ? -11.150 -0.646 15.563 1.00 90.88 94 GLY A C 1
ATOM 773 O O . GLY A 1 94 ? -11.444 -1.072 16.674 1.00 90.88 94 GLY A O 1
ATOM 774 N N . ILE A 1 95 ? -10.763 0.621 15.373 1.00 90.88 95 ILE A N 1
ATOM 775 C CA . ILE A 1 95 ? -10.592 1.560 16.500 1.00 90.88 95 ILE A CA 1
ATOM 776 C C . ILE A 1 95 ? -11.913 2.159 17.006 1.00 90.88 95 ILE A C 1
ATOM 778 O O . ILE A 1 95 ? -12.017 2.499 18.179 1.00 90.88 95 ILE A O 1
ATOM 782 N N . THR A 1 96 ? -12.928 2.294 16.146 1.00 90.75 96 THR A N 1
ATOM 783 C CA . THR A 1 96 ? -14.234 2.883 16.516 1.00 90.75 96 THR A CA 1
ATOM 784 C C . THR A 1 96 ? -15.240 1.849 17.018 1.00 90.75 96 THR A C 1
ATOM 786 O O . THR A 1 96 ? -16.220 2.201 17.677 1.00 90.75 96 THR A O 1
ATOM 789 N N . ASN A 1 97 ? -15.030 0.564 16.730 1.00 86.75 97 ASN A N 1
ATOM 790 C CA . ASN A 1 97 ? -15.911 -0.507 17.170 1.00 86.75 97 ASN A CA 1
ATOM 791 C C . ASN A 1 97 ? -15.145 -1.538 18.003 1.00 86.75 97 ASN A C 1
ATOM 793 O O . ASN A 1 97 ? -14.472 -2.415 17.474 1.00 86.75 97 ASN A O 1
ATOM 797 N N . ILE A 1 98 ? -15.360 -1.496 19.319 1.00 78.00 98 ILE A N 1
ATOM 798 C CA . ILE A 1 98 ? -14.739 -2.401 20.302 1.00 78.00 98 ILE A CA 1
ATOM 799 C C . ILE A 1 98 ? -15.072 -3.882 20.023 1.00 78.00 98 ILE A C 1
ATOM 801 O O . ILE A 1 98 ? -14.337 -4.778 20.428 1.00 78.00 98 ILE A O 1
ATOM 805 N N . ARG A 1 99 ? -16.180 -4.164 19.323 1.00 82.19 99 ARG A N 1
ATOM 806 C CA . ARG A 1 99 ? -16.603 -5.525 18.950 1.00 82.19 99 ARG A CA 1
ATOM 807 C C . ARG A 1 99 ? -16.167 -5.925 17.542 1.00 82.19 99 ARG A C 1
ATOM 809 O O . ARG A 1 99 ? -16.670 -6.919 17.023 1.00 82.19 99 ARG A O 1
ATOM 816 N N . PHE A 1 100 ? -15.301 -5.151 16.893 1.00 84.75 100 PHE A N 1
ATOM 817 C CA . PHE A 1 100 ? -14.839 -5.484 15.557 1.00 84.75 100 PHE A CA 1
ATOM 818 C C . PHE A 1 100 ? -14.065 -6.806 15.567 1.00 84.75 100 PHE A C 1
ATOM 820 O O . PHE A 1 100 ? -13.068 -6.971 16.268 1.00 84.75 100 PHE A O 1
ATOM 827 N N . THR A 1 101 ? -14.524 -7.746 14.748 1.00 84.94 101 THR A N 1
ATOM 828 C CA . THR A 1 101 ? -13.837 -9.007 14.493 1.00 84.94 101 THR A CA 1
ATOM 829 C C . THR A 1 101 ? -13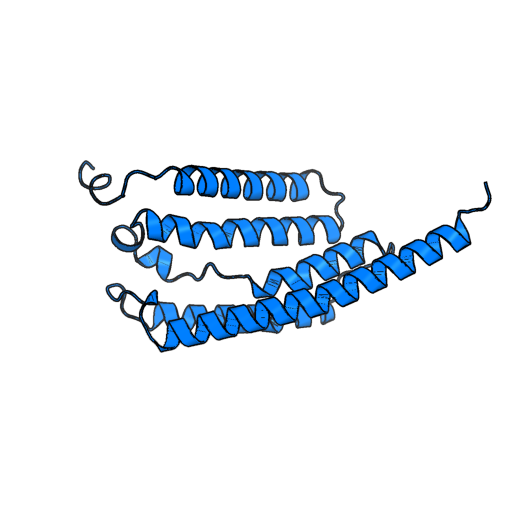.725 -9.207 12.996 1.00 84.94 101 THR A C 1
ATOM 831 O O . THR A 1 101 ? -14.713 -9.085 12.278 1.00 84.94 101 THR A O 1
ATOM 834 N N . TRP A 1 102 ? -12.520 -9.532 12.533 1.00 86.06 102 TRP A N 1
ATOM 835 C CA . TRP A 1 102 ? -12.266 -9.792 11.122 1.00 86.06 102 TRP A CA 1
ATOM 836 C C . TRP A 1 102 ? -12.993 -11.058 10.659 1.00 86.06 102 TRP A C 1
ATOM 838 O O . TRP A 1 102 ? -12.798 -12.138 11.227 1.00 86.06 102 TRP A O 1
ATOM 848 N N . HIS A 1 103 ? -13.802 -10.949 9.609 1.00 88.94 103 HIS A N 1
ATOM 849 C CA . HIS A 1 103 ? -14.549 -12.060 9.030 1.00 88.94 103 HIS A CA 1
ATOM 850 C C . HIS A 1 103 ? -14.160 -12.327 7.577 1.00 88.94 103 HIS A C 1
ATOM 852 O O . HIS A 1 103 ? -13.616 -11.485 6.870 1.00 88.94 103 HIS A O 1
ATOM 858 N N . LEU A 1 104 ? -14.499 -13.525 7.084 1.00 88.56 104 LEU A N 1
ATOM 859 C CA . LEU A 1 104 ? -14.182 -13.911 5.707 1.00 88.56 104 LEU A CA 1
ATOM 860 C C . LEU A 1 104 ? -14.820 -12.970 4.666 1.00 88.56 104 LEU A C 1
ATOM 862 O O . LEU A 1 104 ? -14.250 -12.740 3.605 1.00 88.56 104 LEU A O 1
ATOM 866 N N . LYS A 1 105 ? -15.985 -12.395 4.987 1.00 91.62 105 LYS A N 1
ATOM 867 C CA . LYS A 1 105 ? -16.694 -11.446 4.118 1.00 91.62 105 LYS A CA 1
ATOM 868 C C . LYS A 1 105 ? -15.913 -10.148 3.911 1.00 91.62 105 LYS A C 1
ATOM 870 O O . LYS A 1 105 ? -16.025 -9.566 2.840 1.00 91.62 105 LYS A O 1
ATOM 875 N N . ASP A 1 106 ? -15.088 -9.741 4.872 1.00 91.56 106 ASP A N 1
ATOM 876 C CA . ASP A 1 106 ? -14.317 -8.497 4.791 1.00 91.56 106 ASP A CA 1
ATOM 877 C C . ASP A 1 106 ? -13.225 -8.574 3.710 1.00 91.56 106 ASP A C 1
ATOM 879 O O . ASP A 1 106 ? -12.879 -7.572 3.084 1.00 91.56 106 ASP A O 1
ATOM 883 N N . TRP A 1 107 ? -12.763 -9.786 3.377 1.00 91.38 107 TRP A N 1
ATOM 884 C CA . TRP A 1 107 ? -11.811 -10.009 2.286 1.00 91.38 107 TRP A CA 1
ATOM 885 C C . TRP A 1 107 ? -12.360 -9.653 0.903 1.00 91.38 107 TRP A C 1
ATOM 887 O O . TRP A 1 107 ? -11.572 -9.373 -0.000 1.00 91.38 107 TRP A O 1
ATOM 897 N N . ILE A 1 108 ? -13.685 -9.599 0.711 1.00 94.81 108 ILE A N 1
ATOM 898 C CA . ILE A 1 108 ? -14.266 -9.246 -0.595 1.00 94.81 108 ILE A CA 1
ATOM 899 C C . ILE A 1 108 ? -13.875 -7.828 -1.032 1.00 94.81 108 ILE A C 1
ATOM 901 O O . ILE A 1 108 ? -13.750 -7.549 -2.222 1.00 94.81 108 ILE A O 1
ATOM 905 N N . HIS A 1 109 ? -13.602 -6.946 -0.070 1.00 93.62 109 HIS A N 1
ATOM 906 C CA . HIS A 1 109 ? -13.160 -5.576 -0.313 1.00 93.62 109 HIS A CA 1
ATOM 907 C C . HIS A 1 109 ? -11.746 -5.499 -0.911 1.00 93.62 109 HIS A C 1
ATOM 909 O O . HIS A 1 109 ? -11.386 -4.478 -1.494 1.00 93.62 109 HIS A O 1
ATOM 915 N N . PHE A 1 110 ? -10.976 -6.588 -0.823 1.00 94.31 110 PHE A N 1
ATOM 916 C CA . PHE A 1 110 ? -9.644 -6.739 -1.411 1.00 94.31 110 PHE A CA 1
ATOM 917 C C . PHE A 1 110 ? -9.661 -7.474 -2.756 1.00 94.31 110 PHE A C 1
ATOM 919 O O . PHE A 1 110 ? -8.625 -7.572 -3.410 1.00 94.31 110 PHE A O 1
ATOM 926 N N . LEU A 1 111 ? -10.823 -7.945 -3.221 1.00 94.38 111 LEU A N 1
ATOM 927 C CA . LEU A 1 111 ? -10.948 -8.581 -4.532 1.00 94.38 111 LEU A CA 1
ATOM 928 C C . LEU A 1 111 ? -10.468 -7.673 -5.686 1.00 94.38 111 LEU A C 1
ATOM 930 O O . LEU A 1 111 ? -9.727 -8.171 -6.534 1.00 94.38 111 LEU A O 1
ATOM 934 N N . PRO A 1 112 ? -10.777 -6.355 -5.718 1.00 93.19 112 PRO A N 1
ATOM 935 C CA . PRO A 1 112 ? -10.238 -5.462 -6.748 1.00 93.19 112 PRO A CA 1
ATOM 936 C C . PRO A 1 112 ? -8.706 -5.388 -6.737 1.00 93.19 112 PRO A C 1
ATOM 938 O O . PRO A 1 112 ? -8.090 -5.306 -7.795 1.00 93.19 112 PRO A O 1
ATOM 941 N N . VAL A 1 113 ? -8.092 -5.465 -5.550 1.00 94.00 113 VAL A N 1
ATOM 942 C CA . VAL A 1 113 ? -6.630 -5.474 -5.381 1.00 94.00 113 VAL A CA 1
ATOM 943 C C . VAL A 1 113 ? -6.039 -6.738 -5.992 1.00 94.00 113 VAL A C 1
ATOM 945 O O . VAL A 1 113 ? -5.087 -6.660 -6.760 1.00 94.00 113 VAL A O 1
ATOM 948 N N . LEU A 1 114 ? -6.627 -7.900 -5.689 1.00 93.75 114 LEU A N 1
ATOM 949 C CA . LEU A 1 114 ? -6.168 -9.181 -6.221 1.00 93.75 114 LEU A CA 1
ATOM 950 C C . LEU A 1 114 ? -6.286 -9.231 -7.748 1.00 93.75 114 LEU A C 1
ATOM 952 O O . LEU A 1 114 ? -5.353 -9.666 -8.417 1.00 93.75 114 LEU A O 1
ATOM 956 N N . ILE A 1 115 ? -7.404 -8.755 -8.304 1.00 93.81 115 ILE A N 1
ATOM 957 C CA . ILE A 1 115 ? -7.604 -8.689 -9.757 1.00 93.81 115 ILE A CA 1
ATOM 958 C C . ILE A 1 115 ? -6.544 -7.789 -10.397 1.00 93.81 115 ILE A C 1
ATOM 960 O O . ILE A 1 115 ? -5.891 -8.210 -11.349 1.00 93.81 115 ILE A O 1
ATOM 964 N N . ALA A 1 116 ? -6.331 -6.582 -9.862 1.00 92.94 116 ALA A N 1
ATOM 965 C CA . ALA A 1 116 ? -5.324 -5.660 -10.382 1.00 92.94 116 ALA A CA 1
ATOM 966 C C . ALA A 1 116 ? -3.912 -6.261 -10.316 1.00 92.94 116 ALA A C 1
ATOM 968 O O . ALA A 1 116 ? -3.190 -6.225 -11.310 1.00 92.94 116 ALA A O 1
ATOM 969 N N . PHE A 1 117 ? -3.556 -6.894 -9.196 1.00 92.12 117 PHE A N 1
ATOM 970 C CA . PHE A 1 117 ? -2.274 -7.574 -9.022 1.00 92.12 117 PHE A CA 1
ATOM 971 C C . PHE A 1 117 ? -2.064 -8.692 -10.053 1.00 92.12 117 PHE A C 1
ATOM 973 O O . PHE A 1 117 ? -1.012 -8.759 -10.685 1.00 92.12 117 PHE A O 1
ATOM 980 N N . VAL A 1 118 ? -3.068 -9.549 -10.272 1.00 92.94 118 VAL A N 1
ATOM 981 C CA . VAL A 1 118 ? -2.992 -10.634 -11.265 1.00 92.94 118 VAL A CA 1
ATOM 982 C C . VAL A 1 118 ? -2.839 -10.074 -12.677 1.00 92.94 118 VAL A C 1
ATOM 984 O O . VAL A 1 118 ? -1.999 -10.557 -13.433 1.00 92.94 118 VAL A O 1
ATOM 987 N N . VAL A 1 119 ? -3.601 -9.037 -13.037 1.00 91.56 119 VAL A N 1
ATOM 988 C CA . VAL A 1 119 ? -3.491 -8.405 -14.361 1.00 91.56 119 VAL A CA 1
ATOM 989 C C . VAL A 1 119 ? -2.109 -7.784 -14.556 1.00 91.56 119 VAL A C 1
ATOM 991 O O . VAL A 1 119 ? -1.490 -8.010 -15.594 1.00 91.56 119 VAL A O 1
ATOM 994 N N . GLN A 1 120 ? -1.578 -7.071 -13.559 1.00 89.44 120 GLN A N 1
ATOM 995 C CA . GLN A 1 120 ? -0.215 -6.543 -13.618 1.00 89.44 120 GLN A CA 1
ATOM 996 C C . GLN A 1 120 ? 0.807 -7.669 -13.769 1.00 89.44 120 GLN A C 1
ATOM 998 O O . GLN A 1 120 ? 1.703 -7.557 -14.601 1.00 89.44 120 GLN A O 1
ATOM 1003 N N . LEU A 1 121 ? 0.676 -8.760 -13.012 1.00 89.75 121 LEU A N 1
ATOM 1004 C CA . LEU A 1 121 ? 1.589 -9.899 -13.094 1.00 89.75 121 LEU A CA 1
ATOM 1005 C C . LEU A 1 121 ? 1.589 -10.503 -14.502 1.00 89.75 121 LEU A C 1
ATOM 1007 O O . LEU A 1 121 ? 2.659 -10.786 -15.038 1.00 89.75 121 LEU A O 1
ATOM 1011 N N . VAL A 1 122 ? 0.418 -10.637 -15.130 1.00 89.81 122 VAL A N 1
ATOM 1012 C CA . VAL A 1 122 ? 0.301 -11.066 -16.531 1.00 89.81 122 VAL A CA 1
ATOM 1013 C C . VAL A 1 122 ? 1.005 -10.066 -17.450 1.00 89.81 122 VAL A C 1
ATOM 1015 O O . VAL A 1 122 ? 1.892 -10.466 -18.197 1.00 89.81 122 VAL A O 1
ATOM 1018 N N . ILE A 1 123 ? 0.694 -8.769 -17.370 1.00 87.38 123 ILE A N 1
ATOM 1019 C CA . ILE A 1 123 ? 1.311 -7.757 -18.245 1.00 87.38 123 ILE A CA 1
ATOM 1020 C C . ILE A 1 123 ? 2.846 -7.798 -18.141 1.00 87.38 123 ILE A C 1
ATOM 1022 O O . ILE A 1 123 ? 3.514 -7.923 -19.163 1.00 87.38 123 ILE A O 1
ATOM 1026 N N . HIS A 1 124 ? 3.416 -7.789 -16.933 1.00 84.00 124 HIS A N 1
ATOM 1027 C CA . HIS A 1 124 ? 4.874 -7.785 -16.743 1.00 84.00 124 HIS A CA 1
ATOM 1028 C C . HIS A 1 124 ? 5.558 -9.102 -17.153 1.00 84.00 124 HIS A C 1
ATOM 1030 O O . HIS A 1 124 ? 6.731 -9.101 -17.514 1.00 84.00 124 HIS A O 1
ATOM 1036 N N . ASN A 1 125 ? 4.869 -10.250 -17.103 1.00 85.25 125 ASN A N 1
ATOM 1037 C CA . ASN A 1 125 ? 5.474 -11.534 -17.490 1.00 85.25 125 ASN A CA 1
ATOM 1038 C C . ASN A 1 125 ? 5.345 -11.848 -18.983 1.00 85.25 125 ASN A C 1
ATOM 1040 O O . ASN A 1 125 ? 6.190 -12.565 -19.520 1.00 85.25 125 ASN A O 1
ATOM 1044 N N . PHE A 1 126 ? 4.311 -11.328 -19.645 1.00 84.25 126 PHE A N 1
ATOM 1045 C CA . PHE A 1 126 ? 4.112 -11.495 -21.085 1.00 84.25 126 PHE A CA 1
ATOM 1046 C C . PHE A 1 126 ? 4.859 -10.454 -21.923 1.00 84.25 126 PHE A C 1
ATOM 1048 O O . PHE A 1 126 ? 4.993 -10.636 -23.134 1.00 84.25 126 PHE A O 1
ATOM 1055 N N . THR A 1 127 ? 5.372 -9.392 -21.301 1.00 77.25 127 THR A N 1
ATOM 1056 C CA . THR A 1 127 ? 6.166 -8.380 -21.997 1.00 77.25 127 THR A CA 1
ATOM 1057 C C . THR A 1 127 ? 7.666 -8.754 -21.945 1.00 77.25 127 THR A C 1
ATOM 1059 O O . THR A 1 127 ? 8.140 -9.272 -20.927 1.00 77.25 127 THR A O 1
ATOM 1062 N N . PRO A 1 128 ? 8.426 -8.633 -23.054 1.00 74.81 128 PRO A N 1
ATOM 1063 C CA . PRO A 1 128 ? 9.837 -9.017 -23.082 1.00 74.81 128 PRO A CA 1
ATOM 1064 C C . PRO A 1 128 ? 10.704 -8.265 -22.061 1.00 74.81 128 PRO A C 1
ATOM 1066 O O . PRO A 1 128 ? 10.595 -7.067 -21.879 1.00 74.81 128 PRO A O 1
ATOM 1069 N N . ILE A 1 129 ? 11.686 -8.950 -21.475 1.00 65.06 129 ILE A N 1
ATOM 1070 C CA . ILE A 1 129 ? 12.565 -8.409 -20.415 1.00 65.06 129 ILE A CA 1
ATOM 1071 C C . ILE A 1 129 ? 13.334 -7.136 -20.841 1.00 65.06 129 ILE A C 1
ATOM 1073 O O . ILE A 1 129 ? 13.707 -6.322 -20.002 1.00 65.06 129 ILE A O 1
ATOM 1077 N N . ASN A 1 130 ? 13.559 -6.960 -22.147 1.00 62.31 130 ASN A N 1
ATOM 1078 C CA . ASN A 1 130 ? 14.305 -5.832 -22.709 1.00 62.31 130 ASN A CA 1
ATOM 1079 C C . ASN A 1 130 ? 13.406 -4.725 -23.279 1.00 62.31 130 ASN A C 1
ATOM 1081 O O . ASN A 1 130 ? 13.923 -3.733 -23.799 1.00 62.31 130 ASN A O 1
ATOM 1085 N N . SER A 1 131 ? 12.080 -4.882 -23.241 1.00 61.09 131 SER A N 1
ATOM 1086 C CA . SER A 1 131 ? 11.180 -3.786 -23.581 1.00 61.09 131 SER A CA 1
ATOM 1087 C C . SER A 1 131 ? 10.976 -2.884 -22.375 1.00 61.09 131 SER A C 1
ATOM 1089 O O . SER A 1 131 ? 10.942 -3.301 -21.224 1.00 61.09 131 SER A O 1
ATOM 1091 N N . GLN A 1 132 ? 10.860 -1.591 -22.650 1.00 66.12 132 GLN A N 1
ATOM 1092 C CA . GLN A 1 132 ? 10.428 -0.622 -21.657 1.00 66.12 132 GLN A CA 1
ATOM 1093 C C . GLN A 1 132 ? 8.917 -0.779 -21.485 1.00 66.12 132 GLN A C 1
ATOM 1095 O O . GLN A 1 132 ? 8.149 -0.041 -22.098 1.00 66.12 132 GLN A O 1
ATOM 1100 N N . ASP A 1 133 ? 8.495 -1.774 -20.705 1.00 64.94 133 ASP A N 1
ATOM 1101 C CA . ASP A 1 133 ? 7.089 -2.180 -20.540 1.00 64.94 133 ASP A CA 1
ATOM 1102 C C . ASP A 1 133 ? 6.179 -1.007 -20.148 1.00 64.94 133 ASP A C 1
ATOM 1104 O O . ASP A 1 133 ? 5.046 -0.902 -20.617 1.00 64.94 133 ASP A O 1
ATOM 1108 N N . TYR A 1 134 ? 6.724 -0.045 -19.399 1.00 66.31 134 TYR A N 1
ATOM 1109 C CA . TYR A 1 134 ? 6.062 1.203 -19.017 1.00 66.31 134 TYR A CA 1
ATOM 1110 C C . TYR A 1 134 ? 5.685 2.124 -20.191 1.00 66.31 134 TYR A C 1
ATOM 1112 O O . TYR A 1 134 ? 4.887 3.044 -20.020 1.00 66.31 134 TYR A O 1
ATOM 1120 N N . LYS A 1 135 ? 6.234 1.892 -21.388 1.00 71.69 135 LYS A N 1
ATOM 1121 C CA . LYS A 1 135 ? 5.882 2.606 -22.626 1.00 71.69 135 LYS A CA 1
ATOM 1122 C C . LYS A 1 135 ? 4.805 1.896 -23.446 1.00 71.69 135 LYS A C 1
ATOM 1124 O O . LYS A 1 135 ? 4.343 2.457 -24.438 1.00 71.69 135 LYS A O 1
ATOM 1129 N N . SER A 1 136 ? 4.405 0.680 -23.070 1.00 82.19 136 SER A N 1
ATOM 1130 C CA . SER A 1 136 ? 3.340 -0.044 -23.764 1.00 82.19 136 SER A CA 1
ATOM 1131 C C . SER A 1 136 ? 2.001 0.689 -23.600 1.00 82.19 136 SER A C 1
ATOM 1133 O O . SER A 1 136 ? 1.607 0.966 -22.464 1.00 82.19 136 SER A O 1
ATOM 1135 N N . PRO A 1 137 ? 1.244 0.957 -24.683 1.00 85.31 137 PRO A N 1
ATOM 1136 C CA . PRO A 1 137 ? -0.078 1.579 -24.581 1.00 85.31 137 PRO A CA 1
ATOM 1137 C C . PRO A 1 137 ? -1.036 0.808 -23.664 1.00 85.31 137 PRO A C 1
ATOM 1139 O O . PRO A 1 137 ? -1.830 1.414 -22.949 1.00 85.31 137 PRO A O 1
ATOM 1142 N N . ILE A 1 138 ? -0.925 -0.525 -23.646 1.00 85.62 138 ILE A N 1
ATOM 1143 C CA . ILE A 1 138 ? -1.732 -1.404 -22.789 1.00 85.62 138 ILE A CA 1
ATOM 1144 C C . ILE A 1 138 ? -1.407 -1.150 -21.314 1.00 85.62 138 ILE A C 1
ATOM 1146 O O . ILE A 1 138 ? -2.317 -1.013 -20.500 1.00 85.62 138 ILE A O 1
ATOM 1150 N N . TYR A 1 139 ? -0.118 -1.045 -20.979 1.00 84.94 139 TYR A N 1
ATOM 1151 C CA . TYR A 1 139 ? 0.327 -0.756 -19.618 1.00 84.94 139 TYR A CA 1
ATOM 1152 C C . TYR A 1 139 ? -0.122 0.638 -19.170 1.00 8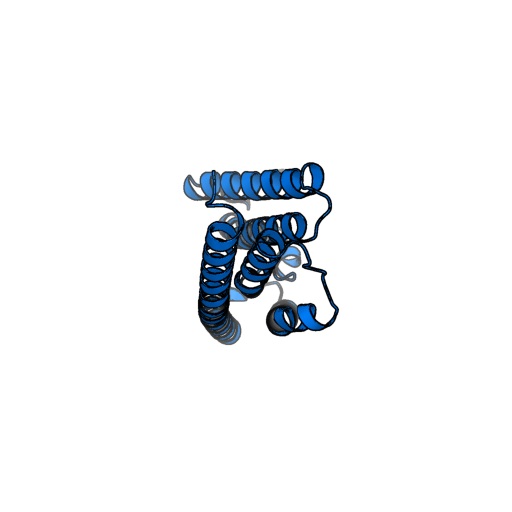4.94 139 TYR A C 1
ATOM 1154 O O . TYR A 1 139 ? -0.693 0.781 -18.093 1.00 84.94 139 TYR A O 1
ATOM 1162 N N . VAL A 1 140 ? 0.057 1.658 -20.015 1.00 87.62 140 VAL A N 1
ATOM 1163 C CA . VAL A 1 140 ? -0.360 3.038 -19.709 1.00 87.62 140 VAL A CA 1
ATOM 1164 C C . VAL A 1 140 ? -1.870 3.120 -19.476 1.00 87.62 140 VAL A C 1
ATOM 1166 O O . VAL A 1 140 ? -2.310 3.724 -18.497 1.00 87.62 140 VAL A O 1
ATOM 1169 N N . PHE A 1 141 ? -2.670 2.482 -20.336 1.00 90.62 141 PHE A N 1
ATOM 1170 C CA . PHE A 1 141 ? -4.122 2.425 -20.172 1.00 90.62 141 PHE A CA 1
ATOM 1171 C C . PHE A 1 141 ? -4.520 1.724 -18.868 1.00 90.62 141 PHE A C 1
ATOM 1173 O O . PHE A 1 141 ? -5.373 2.220 -18.131 1.00 90.62 141 PHE A O 1
ATOM 1180 N N . PHE A 1 142 ? -3.874 0.598 -18.558 1.00 91.00 142 PHE A N 1
ATOM 1181 C CA . PHE A 1 142 ? -4.120 -0.140 -17.325 1.00 91.00 142 PHE A CA 1
ATOM 1182 C C . PHE A 1 142 ? -3.787 0.695 -16.079 1.00 91.00 142 PHE A C 1
ATOM 1184 O O . PHE A 1 142 ? -4.629 0.805 -15.190 1.00 91.00 142 PHE A O 1
ATOM 1191 N N . VAL A 1 143 ? -2.615 1.338 -16.033 1.00 89.12 143 VAL A N 1
ATOM 1192 C CA . VAL A 1 143 ? -2.199 2.190 -14.903 1.00 89.12 143 VAL A CA 1
ATOM 1193 C C . VAL A 1 143 ? -3.154 3.369 -14.717 1.00 89.12 143 VAL A C 1
ATOM 1195 O O . VAL A 1 143 ? -3.530 3.683 -13.589 1.00 89.12 143 VAL A O 1
ATOM 1198 N N . ALA A 1 144 ? -3.603 4.003 -15.804 1.00 92.44 144 ALA A N 1
ATOM 1199 C CA . ALA A 1 144 ? -4.597 5.073 -15.724 1.00 92.44 144 ALA A CA 1
ATOM 1200 C C . ALA A 1 144 ? -5.928 4.574 -15.129 1.00 92.44 144 ALA A C 1
ATOM 1202 O O . ALA A 1 144 ? -6.503 5.226 -14.255 1.00 92.44 144 ALA A O 1
ATOM 1203 N N . GLY A 1 145 ? -6.395 3.396 -15.556 1.00 94.56 145 GLY A N 1
ATOM 1204 C CA . GLY A 1 145 ? -7.583 2.750 -14.998 1.00 94.56 145 GLY A CA 1
ATOM 1205 C C . GLY A 1 145 ? -7.428 2.396 -13.515 1.00 94.56 145 GLY A C 1
ATOM 1206 O O . GLY A 1 145 ? -8.311 2.697 -12.713 1.00 94.56 145 GLY A O 1
ATOM 1207 N N . GLU A 1 146 ? -6.293 1.815 -13.128 1.00 92.81 146 GLU A N 1
ATOM 1208 C CA . GLU A 1 146 ? -5.963 1.495 -11.734 1.00 92.81 146 GLU A CA 1
ATOM 1209 C C . GLU A 1 146 ? -5.941 2.748 -10.852 1.00 92.81 146 GLU A C 1
ATOM 1211 O O . GLU A 1 146 ? -6.471 2.724 -9.738 1.00 92.81 146 GLU A O 1
ATOM 1216 N N . LEU A 1 147 ? -5.373 3.852 -11.343 1.00 93.25 147 LEU A N 1
ATOM 1217 C CA . LEU A 1 147 ? -5.325 5.117 -10.614 1.00 93.25 147 LEU A CA 1
ATOM 1218 C C . LEU A 1 147 ? -6.733 5.681 -10.390 1.00 93.25 147 LEU A C 1
ATOM 1220 O O . LEU A 1 147 ? -7.073 6.064 -9.271 1.00 93.25 147 LEU A O 1
ATOM 1224 N N . LEU A 1 148 ? -7.579 5.682 -11.424 1.00 96.12 148 LEU A N 1
ATOM 1225 C CA . LEU A 1 148 ? -8.975 6.113 -11.299 1.00 96.12 148 LEU A CA 1
ATOM 1226 C C . LEU A 1 148 ? -9.736 5.251 -10.288 1.00 96.12 148 LEU A C 1
ATOM 1228 O O . LEU A 1 148 ? -10.403 5.783 -9.400 1.00 96.12 148 LEU A O 1
ATOM 1232 N N . LEU A 1 149 ? -9.601 3.926 -10.369 1.00 95.62 149 LEU A N 1
ATOM 1233 C CA . LEU A 1 149 ? -10.230 3.008 -9.418 1.00 95.62 149 LEU A CA 1
ATOM 1234 C C . LEU A 1 149 ? -9.687 3.195 -7.997 1.00 95.62 149 LEU A C 1
ATOM 1236 O O . LEU A 1 149 ? -10.456 3.122 -7.041 1.00 95.62 149 LEU A O 1
ATOM 1240 N N . THR A 1 150 ? -8.393 3.477 -7.847 1.00 94.25 150 THR A N 1
ATOM 1241 C CA . THR A 1 150 ? -7.771 3.817 -6.561 1.00 94.25 150 THR A CA 1
ATOM 1242 C C . THR A 1 150 ? -8.422 5.054 -5.960 1.00 94.25 150 THR A C 1
ATOM 1244 O O . THR A 1 150 ? -8.844 5.016 -4.807 1.00 94.25 150 THR A O 1
ATOM 1247 N N . ILE A 1 151 ? -8.550 6.132 -6.735 1.00 95.62 151 ILE A N 1
ATOM 1248 C CA . ILE A 1 151 ? -9.164 7.384 -6.273 1.00 95.62 151 ILE A CA 1
ATOM 1249 C C . ILE A 1 151 ? -10.615 7.138 -5.849 1.00 95.62 151 ILE A C 1
ATOM 1251 O O . ILE A 1 151 ? -11.016 7.552 -4.760 1.00 95.62 151 ILE A O 1
ATOM 1255 N N . LEU A 1 152 ? -11.389 6.417 -6.667 1.00 96.69 152 LEU A N 1
ATOM 1256 C CA . LEU A 1 152 ? -12.777 6.066 -6.353 1.00 96.69 152 LEU A CA 1
ATOM 1257 C C . LEU A 1 152 ? -12.878 5.204 -5.088 1.00 96.69 152 LEU A C 1
ATOM 1259 O O . LEU A 1 152 ? -13.734 5.456 -4.239 1.00 96.69 152 LEU A O 1
ATOM 1263 N N . SER A 1 153 ? -11.988 4.222 -4.938 1.00 96.25 153 SER A N 1
ATOM 1264 C CA . SER A 1 153 ? -11.894 3.363 -3.755 1.00 96.25 153 SER A CA 1
ATOM 1265 C C . SER A 1 153 ? -11.610 4.193 -2.504 1.00 96.25 153 SER A C 1
ATOM 1267 O O . SER A 1 153 ? -12.383 4.147 -1.545 1.00 96.25 153 SER A O 1
ATOM 1269 N N . ILE A 1 154 ? -10.556 5.015 -2.523 1.00 95.69 154 ILE A N 1
ATOM 1270 C CA . ILE A 1 154 ? -10.182 5.877 -1.396 1.00 95.69 154 ILE A CA 1
ATOM 1271 C C . ILE A 1 154 ? -11.339 6.807 -1.030 1.00 95.69 154 ILE A C 1
ATOM 1273 O O . ILE A 1 154 ? -11.710 6.860 0.138 1.00 95.69 154 ILE A O 1
ATOM 1277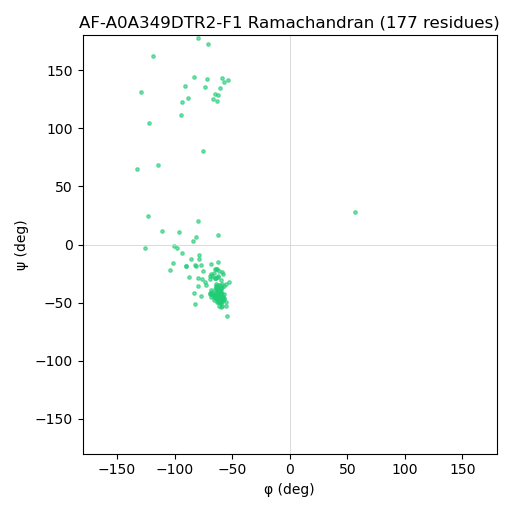 N N . ALA A 1 155 ? -11.958 7.484 -2.000 1.00 97.12 155 ALA A N 1
ATOM 1278 C CA . ALA A 1 155 ? -13.077 8.389 -1.742 1.00 97.12 155 ALA A CA 1
ATOM 1279 C C . ALA A 1 155 ? -14.271 7.669 -1.087 1.00 97.12 155 ALA A C 1
ATOM 1281 O O . ALA A 1 155 ? -14.819 8.144 -0.089 1.00 97.12 155 ALA A O 1
ATOM 1282 N N . PHE A 1 156 ? -14.646 6.498 -1.608 1.00 96.94 156 PHE A N 1
ATOM 1283 C CA . PHE A 1 156 ? -15.743 5.691 -1.074 1.00 96.94 156 PHE A CA 1
ATOM 1284 C C . PHE A 1 156 ? -15.486 5.234 0.369 1.00 96.94 156 PHE A C 1
ATOM 1286 O O . PHE A 1 156 ? -16.349 5.376 1.242 1.00 96.94 156 PHE A O 1
ATOM 1293 N N . TYR A 1 157 ? -14.296 4.696 0.639 1.00 97.12 157 TYR A N 1
ATOM 1294 C CA . TYR A 1 157 ? -13.933 4.197 1.965 1.00 97.12 157 TYR A CA 1
ATOM 1295 C C . TYR A 1 157 ? -13.694 5.321 2.971 1.00 97.12 157 TYR A C 1
ATOM 1297 O O . TYR A 1 157 ? -14.093 5.185 4.127 1.00 97.12 157 TYR A O 1
ATOM 1305 N N . LEU A 1 158 ? -13.144 6.454 2.535 1.00 95.88 158 LEU A N 1
ATOM 1306 C CA . LEU A 1 158 ? -12.986 7.642 3.368 1.00 95.88 158 LEU A CA 1
ATOM 1307 C C . LEU A 1 158 ? -14.346 8.192 3.806 1.00 95.88 158 LEU A C 1
ATOM 1309 O O . LEU A 1 158 ? -14.544 8.478 4.984 1.00 95.88 158 LEU A O 1
ATOM 1313 N N . GLN A 1 159 ? -15.319 8.265 2.894 1.00 97.25 159 GLN A N 1
ATOM 1314 C CA . GLN A 1 159 ? -16.675 8.688 3.242 1.00 97.25 159 GLN A CA 1
ATOM 1315 C C . GLN A 1 159 ? -17.301 7.771 4.304 1.00 97.25 159 GLN A C 1
ATOM 1317 O O . GLN A 1 159 ? -17.940 8.251 5.242 1.00 97.25 159 GLN A O 1
ATOM 1322 N N . LYS A 1 160 ? -17.119 6.451 4.179 1.00 96.31 160 LYS A N 1
ATOM 1323 C CA . LYS A 1 160 ? -17.591 5.489 5.185 1.00 96.31 160 LYS A CA 1
ATOM 1324 C C . LYS A 1 160 ? -16.874 5.647 6.523 1.00 96.31 160 LYS A C 1
ATOM 1326 O O . LYS A 1 160 ? -17.539 5.627 7.554 1.00 96.31 160 LYS A O 1
ATOM 1331 N N . ALA A 1 161 ? -15.557 5.830 6.502 1.00 95.38 161 ALA A N 1
ATOM 1332 C CA . ALA A 1 161 ? -14.750 6.030 7.699 1.00 95.38 161 ALA A CA 1
ATOM 1333 C C . ALA A 1 161 ? -15.194 7.280 8.475 1.00 95.38 161 ALA A C 1
ATOM 1335 O O . ALA A 1 161 ? -15.438 7.194 9.673 1.00 95.38 161 ALA A O 1
ATOM 1336 N N . ILE A 1 162 ? -15.409 8.408 7.788 1.00 95.44 162 ILE A N 1
ATOM 1337 C CA . ILE A 1 162 ? -15.887 9.654 8.413 1.00 95.44 162 ILE A CA 1
ATOM 1338 C C . ILE A 1 162 ? -17.251 9.453 9.079 1.00 95.44 162 ILE A C 1
ATOM 1340 O O . ILE A 1 162 ? -17.455 9.874 10.215 1.00 95.44 162 ILE A O 1
ATOM 1344 N N . ARG A 1 163 ? -18.190 8.781 8.398 1.00 94.88 163 ARG A N 1
ATOM 1345 C CA . ARG A 1 163 ? -19.509 8.481 8.982 1.00 94.88 163 ARG A CA 1
ATOM 1346 C C . ARG A 1 163 ? -19.390 7.626 10.238 1.00 94.88 163 ARG A C 1
ATOM 1348 O O . ARG A 1 163 ? -20.138 7.842 11.184 1.00 94.88 163 ARG A O 1
ATOM 1355 N N . LEU A 1 164 ? -18.469 6.668 10.238 1.00 94.12 164 LEU A N 1
ATOM 1356 C CA . LEU A 1 164 ? -18.261 5.775 11.368 1.00 94.12 164 LEU A CA 1
ATOM 1357 C C . LEU A 1 164 ? -17.676 6.511 12.579 1.00 94.12 164 LEU A C 1
ATOM 1359 O O . LEU A 1 164 ? -18.154 6.316 13.692 1.00 94.12 164 LEU A O 1
ATOM 1363 N N . VAL A 1 165 ? -16.710 7.405 12.353 1.00 94.06 165 VAL A N 1
ATOM 1364 C CA . VAL A 1 165 ? -16.162 8.280 13.404 1.00 94.06 165 VAL A CA 1
ATOM 1365 C C . VAL A 1 165 ? -17.255 9.181 13.976 1.00 94.06 165 VAL A C 1
ATOM 1367 O O . VAL A 1 165 ? -17.446 9.201 15.184 1.00 94.06 165 VAL A O 1
ATOM 1370 N N . ALA A 1 166 ? -18.060 9.828 13.128 1.00 92.62 166 ALA A N 1
ATOM 1371 C CA . ALA A 1 166 ? -19.151 10.687 13.594 1.00 92.62 166 ALA A CA 1
ATOM 1372 C C . ALA A 1 166 ? -20.191 9.930 14.447 1.00 92.62 166 ALA A C 1
ATOM 1374 O O . ALA A 1 166 ? -20.704 10.466 15.428 1.00 92.62 166 ALA A O 1
ATOM 1375 N N . GLN A 1 167 ? -20.501 8.678 14.093 1.00 91.50 167 GLN A N 1
ATOM 1376 C CA . GLN A 1 167 ? -21.381 7.818 14.895 1.00 91.50 167 GLN A CA 1
ATOM 1377 C C . GLN A 1 167 ? -20.746 7.438 16.235 1.00 91.50 167 GLN A C 1
ATOM 1379 O O . GLN A 1 167 ? -21.433 7.424 17.257 1.00 91.50 167 GLN A O 1
ATOM 1384 N N . HIS A 1 168 ? -19.447 7.139 16.231 1.00 90.88 168 HIS A N 1
ATOM 1385 C CA . HIS A 1 168 ? -18.702 6.835 17.446 1.00 90.88 168 HIS A CA 1
ATOM 1386 C C . HIS A 1 168 ? -18.673 8.037 18.398 1.00 90.88 168 HIS A C 1
ATOM 1388 O O . HIS A 1 168 ? -18.993 7.879 19.572 1.00 90.88 168 HIS A O 1
ATOM 1394 N N . ASP A 1 169 ? -18.401 9.241 17.891 1.00 89.38 169 ASP A N 1
ATOM 1395 C CA . ASP A 1 169 ? -18.371 10.471 18.691 1.00 89.38 169 ASP A CA 1
ATOM 1396 C C . ASP A 1 169 ? -19.724 10.747 19.359 1.00 89.38 169 ASP A C 1
ATOM 1398 O O . ASP A 1 169 ? -19.790 11.023 20.558 1.00 89.38 169 ASP A O 1
ATOM 1402 N N . GLN A 1 170 ? -20.828 10.603 18.616 1.00 89.38 170 GLN A N 1
ATOM 1403 C CA . GLN A 1 170 ? -22.178 10.739 19.177 1.00 89.38 170 GLN A CA 1
ATOM 1404 C C . GLN A 1 170 ? -22.459 9.705 20.272 1.00 89.38 170 GLN A C 1
ATOM 1406 O O . GLN A 1 170 ? -23.070 10.031 21.291 1.00 89.38 170 GLN A O 1
ATOM 1411 N N . TRP A 1 171 ? -22.007 8.463 20.082 1.00 87.88 171 TRP A N 1
ATOM 1412 C CA . TRP A 1 171 ? -22.160 7.409 21.079 1.00 87.88 171 TRP A CA 1
ATOM 1413 C C . TRP A 1 171 ? -21.343 7.700 22.344 1.00 87.88 171 TRP A C 1
ATOM 1415 O O . TRP A 1 171 ? -21.873 7.562 23.447 1.00 87.88 171 TRP A O 1
ATOM 1425 N N . VAL A 1 172 ? -20.091 8.148 22.212 1.00 87.38 172 VAL A N 1
ATOM 1426 C CA . VAL A 1 172 ? -19.248 8.511 23.363 1.00 87.38 172 VAL A CA 1
ATOM 1427 C C . VAL A 1 172 ? -19.878 9.666 24.136 1.00 87.38 172 VAL A C 1
ATOM 1429 O O . VAL A 1 172 ? -20.029 9.573 25.354 1.00 87.38 172 VAL A O 1
ATOM 1432 N N . LEU A 1 173 ? -20.332 10.712 23.442 1.00 88.25 173 LEU A N 1
ATOM 1433 C CA . LEU A 1 173 ? -20.985 11.849 24.086 1.00 88.25 173 LEU A CA 1
ATOM 1434 C C . LEU A 1 173 ? -22.277 11.436 24.810 1.00 88.25 173 LEU A C 1
ATOM 1436 O O . LEU A 1 173 ? -22.513 11.864 25.937 1.00 88.25 173 LEU A O 1
ATOM 1440 N N . GLY A 1 174 ? -23.097 10.568 24.219 1.00 87.12 174 GLY A N 1
ATOM 1441 C CA . GLY A 1 174 ? -24.339 10.110 24.848 1.00 87.12 174 GLY A CA 1
ATOM 1442 C C . GLY A 1 174 ? -24.140 9.242 26.096 1.00 87.12 174 GLY A C 1
ATOM 1443 O O . GLY A 1 174 ? -25.012 9.223 26.960 1.00 87.12 174 GLY A O 1
ATOM 1444 N N . ASN A 1 175 ? -23.010 8.534 26.207 1.00 85.31 175 ASN A N 1
ATOM 1445 C CA . ASN A 1 175 ? -22.756 7.587 27.300 1.00 85.31 175 ASN A CA 1
ATOM 1446 C C . ASN A 1 175 ? -21.782 8.106 28.371 1.00 85.31 175 ASN A C 1
ATOM 1448 O O . ASN A 1 175 ? -21.814 7.600 29.490 1.00 85.31 175 ASN A O 1
ATOM 1452 N N . TYR A 1 176 ? -20.937 9.095 28.056 1.00 79.19 176 TYR A N 1
ATOM 1453 C CA . TYR A 1 176 ? -19.864 9.553 28.951 1.00 79.19 176 TYR A CA 1
ATOM 1454 C C . TYR A 1 176 ? -19.872 11.060 29.269 1.00 79.19 176 TYR A C 1
ATOM 1456 O O . TYR A 1 176 ? -19.073 11.485 30.094 1.00 79.19 176 TYR A O 1
ATOM 1464 N N . SER A 1 177 ? -20.775 11.878 28.707 1.00 60.97 177 SER A N 1
ATOM 1465 C CA . SER A 1 177 ? -20.812 13.337 28.982 1.00 60.97 177 SER A CA 1
ATOM 1466 C C . SER A 1 177 ? -21.490 13.745 30.302 1.00 60.97 177 SER A C 1
ATOM 1468 O O . SER A 1 177 ? -21.905 14.892 30.444 1.00 60.97 177 SER A O 1
ATOM 1470 N N . TYR A 1 178 ? -21.624 12.833 31.267 1.00 54.94 178 TYR A N 1
ATOM 1471 C CA . TYR A 1 178 ? -22.147 13.129 32.606 1.00 54.94 178 TYR A CA 1
ATOM 1472 C C . TYR A 1 178 ? -21.059 12.930 33.671 1.00 54.94 178 TYR A C 1
ATOM 1474 O O . TYR A 1 178 ? -21.140 12.019 34.491 1.00 54.94 178 TYR A O 1
ATOM 1482 N N . THR A 1 179 ? -20.048 13.795 33.645 1.00 50.28 179 THR A N 1
ATOM 1483 C CA . THR A 1 179 ? -19.138 14.123 34.759 1.00 50.28 179 THR A CA 1
ATOM 1484 C C . THR A 1 179 ? -18.724 15.572 34.606 1.00 50.28 179 THR A C 1
ATOM 1486 O O . THR A 1 179 ? -18.709 16.284 35.629 1.00 50.28 179 THR A O 1
#

Secondary structure (DSSP, 8-state):
-TTSTTSSPPP-HHHHHHHHHHHHHHHHHHHHHHHS-SSHHHHHHHHHHHHHHHHHHHHHHHHTTHHHH-GGGGGS----GGGHHHHHHHHHHHHH-TT----GGGGGGGHHHHHHHHHHHHHHHHS-TTS-GGG-HHHHHHHHHHHHHHHHHHHHHHHHHHHHHHHHHHHHHHHH---

Nearest PDB structures (foldseek):
  5tud-assembly2_D  TM=5.166E-01  e=6.420E+00  Homo sapiens
  1x04-assembly1_A-2  TM=2.432E-01  e=1.351E+00  Homo sapiens
  2d4c-assembly2_D  TM=2.110E-01  e=5.824E+00  Homo sapiens

Mean predicted aligned error: 6.71 Å

Foldseek 3Di:
DVVQQVQFDDDDPVLVVLVVQLVVLLVQLVCLPVVPDPDPLSNLVSVLSNLVSQLSVVVSCVVRVVLVVCLVVQLQDSDQLQSNLLSVLVSLVVVLDVPDDDDPVSCVSCVVSVVLRVVSNVQSVVDDSPDPSCPDPVNVVSVVVVVVSSVVS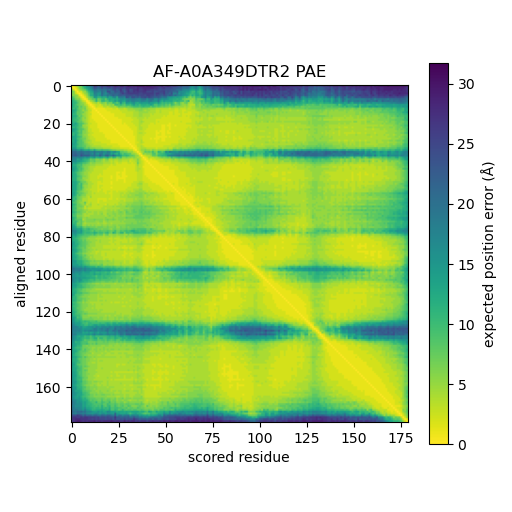NVVSVVNSVVSVVVSVVVCCVPPVPD